Protein AF-A0A1M2VAM1-F1 (afdb_monomer)

Foldseek 3Di:
DDDDDPLVVVVVVLVVQLVVLVVVVVVLVVVVVVCVVVVVPDDPPDDDPVPDDPDPDDDDDDDDDDDDDDDDDDDDDDDDDDPDDDDDPDDPDRPNVVSVVVVVVSVVDPDPDDDDDDDADQVLVCCLLPPCLPPPQVVNCLQQVDGSVVLVVLLVQQVPDCLQDDPDPDDGDRLSSLNSLQSSLVNDDDPSNDLVNSCRSNRHDSVSSVSSNVSSVVSCVDPSNCVVPVDDQDPVSLQVVLVVVCVVPVVCSVPPDDDDDDWAFDPDQDPPPSVVQQDPVRTRTHDDDDDDDDPDD

Secondary structure (DSSP, 8-state):
--SS-HHHHHHHHHHHHHHHHHHHHHHHHHHHHHHHH-GGGS-TT---GGG--------------------------------------S-PPPHHHHHHHHHHHHHH-S-SS---------HHHHHIIIIIHHH-HHHHHHHHSS-HHHHHHHHHHHTT-GGG--SSSSPPPPHHHHHHHHHHHHT--GGGG-HHHHHHHTT--HHHHHHHHHHHHHHHTSHHHHHHH-PPPPHHHHHHHHHHHHHH-GGGTT--S-SSS-PEEPSS--TTTGGGGB-TTS-BEE----PPPP---

Nearest PDB structures (foldseek):
  2cz3-assembly1_B  TM=2.222E-01  e=1.160E+00  Mus musculus
  7sx9-assembly1_D  TM=1.741E-01  e=2.858E+00  Homo sapiens
  8ro1-assembly1_L  TM=1.244E-01  e=8.180E+00  Caenorhabditis elegans

Organism: Trametes pubescens (NCBI:txid154538)

Structure (mmCIF, N/CA/C/O backbone):
data_AF-A0A1M2VAM1-F1
#
_entry.id   AF-A0A1M2VAM1-F1
#
loop_
_atom_site.group_PDB
_atom_site.id
_atom_site.type_symbol
_atom_site.label_atom_id
_atom_site.label_alt_id
_atom_site.label_comp_id
_atom_site.label_asym_id
_atom_site.label_entity_id
_atom_site.label_seq_id
_atom_site.pdbx_PDB_ins_code
_atom_site.Cartn_x
_atom_site.Cartn_y
_atom_site.Cartn_z
_atom_site.occupancy
_atom_site.B_iso_or_equiv
_atom_site.auth_seq_id
_atom_site.auth_comp_id
_atom_site.auth_asym_id
_atom_site.auth_atom_id
_atom_site.pdbx_PDB_model_num
ATOM 1 N N . MET A 1 1 ? -7.511 17.585 16.094 1.00 37.31 1 MET A N 1
ATOM 2 C CA . MET A 1 1 ? -8.374 16.387 15.983 1.00 37.31 1 MET A CA 1
ATOM 3 C C . MET A 1 1 ? -9.189 16.297 17.259 1.00 37.31 1 MET A C 1
ATOM 5 O O . MET A 1 1 ? -8.590 16.558 18.300 1.00 37.31 1 MET A O 1
ATOM 9 N N . PRO A 1 2 ? -10.490 15.968 17.207 1.00 49.06 2 PRO A N 1
ATOM 10 C CA . PRO A 1 2 ? -11.251 15.668 18.415 1.00 49.06 2 PRO A CA 1
ATOM 11 C C . PRO A 1 2 ? -10.589 14.498 19.149 1.00 49.06 2 PRO A C 1
ATOM 13 O O . PRO A 1 2 ? -10.187 13.518 18.518 1.00 49.06 2 PRO A O 1
ATOM 16 N N . ARG A 1 3 ? -10.415 14.635 20.464 1.00 68.06 3 ARG A N 1
ATOM 17 C CA . ARG A 1 3 ? -10.034 13.528 21.344 1.00 68.06 3 ARG A CA 1
ATOM 18 C C . ARG A 1 3 ? -11.337 12.849 21.777 1.00 68.06 3 ARG A C 1
ATOM 20 O O . ARG A 1 3 ? -12.251 13.565 22.165 1.00 68.06 3 ARG A O 1
ATOM 27 N N . THR A 1 4 ? -11.356 11.517 21.681 1.00 72.69 4 THR A N 1
ATOM 28 C CA . THR A 1 4 ? -12.500 10.597 21.881 1.00 72.69 4 THR A CA 1
ATOM 29 C C . THR A 1 4 ? -13.708 10.804 20.950 1.00 72.69 4 THR A C 1
ATOM 31 O O . THR A 1 4 ? -13.959 11.891 20.433 1.00 72.69 4 THR A O 1
ATOM 34 N N . THR A 1 5 ? -14.418 9.711 20.653 1.00 81.62 5 THR A N 1
ATOM 35 C CA . THR A 1 5 ? -15.688 9.723 19.903 1.00 81.62 5 THR A CA 1
ATOM 36 C C . THR A 1 5 ? -16.877 9.960 20.837 1.00 81.62 5 THR A C 1
ATOM 38 O O . THR A 1 5 ? -16.776 9.711 22.035 1.00 81.62 5 THR A O 1
ATOM 41 N N . THR A 1 6 ? -18.028 10.366 20.294 1.00 81.88 6 THR A N 1
ATOM 42 C CA . THR A 1 6 ? -19.298 10.498 21.040 1.00 81.88 6 THR A CA 1
ATOM 43 C C . THR A 1 6 ? -19.647 9.218 21.806 1.00 81.88 6 THR A C 1
ATOM 45 O O . THR A 1 6 ? -19.883 9.267 23.009 1.00 81.88 6 THR A O 1
ATOM 48 N N . ARG A 1 7 ? -19.546 8.049 21.153 1.00 82.62 7 ARG A N 1
ATOM 49 C CA . ARG A 1 7 ? -19.726 6.734 21.801 1.00 82.62 7 ARG A CA 1
ATOM 50 C C . ARG A 1 7 ? -18.745 6.490 22.955 1.00 82.62 7 ARG A C 1
ATOM 52 O O . ARG A 1 7 ? -19.141 5.926 23.965 1.00 82.62 7 ARG A O 1
ATOM 59 N N . GLN A 1 8 ? -17.477 6.892 22.821 1.00 84.75 8 GLN A N 1
ATOM 60 C CA . GLN A 1 8 ? -16.494 6.763 23.908 1.00 84.75 8 GLN A CA 1
ATOM 61 C C . GLN A 1 8 ? -16.805 7.705 25.073 1.00 84.75 8 GLN A C 1
ATOM 63 O O . GLN A 1 8 ? -16.652 7.309 26.216 1.00 84.75 8 GLN A O 1
ATOM 68 N N . GLN A 1 9 ? -17.281 8.921 24.799 1.00 87.19 9 GLN A N 1
ATOM 69 C CA . GLN A 1 9 ? -17.677 9.872 25.841 1.00 87.19 9 GLN A CA 1
ATOM 70 C C . GLN A 1 9 ? -18.910 9.378 26.612 1.00 87.19 9 GLN A C 1
ATOM 72 O O . GLN A 1 9 ? -18.916 9.448 27.837 1.00 87.19 9 GLN A O 1
ATOM 77 N N . ALA A 1 10 ? -19.900 8.807 25.916 1.00 85.62 10 ALA A N 1
ATOM 78 C CA . ALA A 1 10 ? -21.045 8.142 26.539 1.00 85.62 10 ALA A CA 1
ATOM 79 C C . ALA A 1 10 ? -20.617 6.915 27.367 1.00 85.62 10 ALA A C 1
ATOM 81 O O . ALA A 1 10 ? -21.021 6.782 28.519 1.00 85.62 10 ALA A O 1
ATOM 82 N N . ALA A 1 11 ? -19.731 6.067 26.828 1.00 87.50 11 ALA A N 1
ATOM 83 C CA . ALA A 1 11 ? -19.167 4.934 27.561 1.00 87.50 11 ALA A CA 1
ATOM 84 C C . ALA A 1 11 ? -18.444 5.384 28.841 1.00 87.50 11 ALA A C 1
ATOM 86 O O . ALA A 1 11 ? -18.715 4.859 29.917 1.00 87.50 11 ALA A O 1
ATOM 87 N N . ASP A 1 12 ? -17.539 6.360 28.744 1.00 89.00 12 ASP A N 1
ATOM 88 C CA . ASP A 1 12 ? -16.781 6.875 29.887 1.00 89.00 12 ASP A CA 1
ATOM 89 C C . ASP A 1 12 ? -17.704 7.509 30.942 1.00 89.00 12 ASP A C 1
ATOM 91 O O . ASP A 1 12 ? -17.428 7.397 32.136 1.00 89.00 12 ASP A O 1
ATOM 95 N N .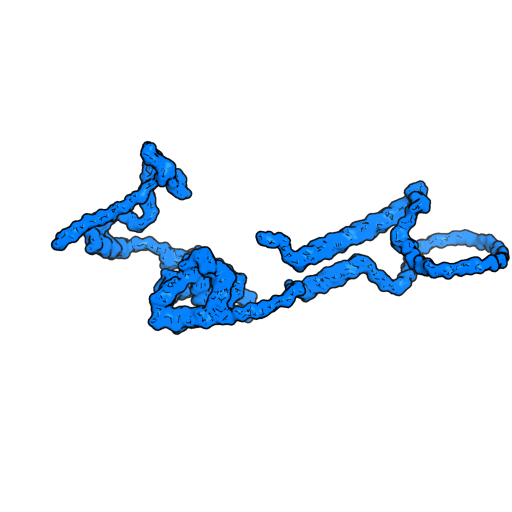 ALA A 1 13 ? -18.796 8.161 30.526 1.00 88.38 13 ALA A N 1
ATOM 96 C CA . ALA A 1 13 ? -19.796 8.721 31.433 1.00 88.38 13 ALA A CA 1
ATOM 97 C C . ALA A 1 13 ? -20.565 7.626 32.190 1.00 88.38 13 ALA A C 1
ATOM 99 O O . ALA A 1 13 ? -20.624 7.678 33.418 1.00 88.38 13 ALA A O 1
ATOM 100 N N . LEU A 1 14 ? -21.072 6.605 31.489 1.00 88.75 14 LEU A N 1
ATOM 101 C CA . LEU A 1 14 ? -21.825 5.504 32.101 1.00 88.75 14 LEU A CA 1
ATOM 102 C C . LEU A 1 14 ? -20.972 4.680 33.074 1.00 88.75 14 LEU A C 1
ATOM 104 O O . LEU A 1 14 ? -21.397 4.434 34.199 1.00 88.75 14 LEU A O 1
ATOM 108 N N . HIS A 1 15 ? -19.730 4.333 32.711 1.00 89.62 15 HIS A N 1
ATOM 109 C CA . HIS A 1 15 ? -18.833 3.629 33.639 1.00 89.62 15 HIS A CA 1
ATOM 110 C C . HIS A 1 15 ? -18.509 4.468 34.886 1.00 89.62 15 HIS A C 1
ATOM 112 O O . HIS A 1 15 ? -18.374 3.913 35.975 1.00 89.62 15 HIS A O 1
ATOM 118 N N . ARG A 1 16 ? -18.393 5.800 34.764 1.00 88.88 16 ARG A N 1
ATOM 119 C CA . ARG A 1 16 ? -18.194 6.684 35.926 1.00 88.88 16 ARG A CA 1
ATOM 120 C C . ARG A 1 16 ? -19.432 6.745 36.812 1.00 88.88 16 ARG A C 1
ATOM 122 O O . ARG A 1 16 ? -19.282 6.630 38.022 1.00 88.88 16 ARG A O 1
ATOM 129 N N . ALA A 1 17 ? -20.620 6.899 36.227 1.00 87.75 17 ALA A N 1
ATOM 130 C CA . ALA A 1 17 ? -21.878 6.898 36.968 1.00 87.75 17 ALA A CA 1
ATOM 131 C C . ALA A 1 17 ? -22.064 5.580 37.736 1.00 87.75 17 ALA A C 1
ATOM 133 O O . ALA A 1 17 ? -22.337 5.604 38.935 1.00 87.75 17 ALA A O 1
ATOM 134 N N . PHE A 1 18 ? -21.802 4.444 37.079 1.00 88.31 18 PHE A N 1
ATOM 135 C CA . PHE A 1 18 ? -21.859 3.119 37.695 1.00 88.31 18 PHE A CA 1
ATOM 136 C C . PHE A 1 18 ? -20.881 2.985 38.870 1.00 88.31 18 PHE A C 1
ATOM 138 O O . PHE A 1 18 ? -21.279 2.571 39.955 1.00 88.31 18 PHE A O 1
ATOM 145 N N . LEU A 1 19 ? -19.614 3.382 38.691 1.00 87.50 19 LEU A N 1
ATOM 146 C CA . LEU A 1 19 ? -18.613 3.320 39.762 1.00 87.50 19 LEU A CA 1
ATOM 147 C C . LEU A 1 19 ? -18.964 4.224 40.951 1.00 87.50 19 LEU A C 1
ATOM 149 O O . LEU A 1 19 ? -18.823 3.788 42.089 1.00 87.50 19 LEU A O 1
ATOM 153 N N . VAL A 1 20 ? -19.438 5.450 40.708 1.00 89.00 20 VAL A N 1
ATOM 154 C CA . VAL A 1 20 ? -19.861 6.367 41.781 1.00 89.00 20 VAL A CA 1
ATOM 155 C C . VAL A 1 20 ? -21.051 5.789 42.545 1.00 89.00 20 VAL A C 1
ATOM 157 O O . VAL A 1 20 ? -21.008 5.736 43.770 1.00 89.00 20 VAL A O 1
ATOM 160 N N . ASN A 1 21 ? -22.078 5.295 41.847 1.00 86.06 21 ASN A N 1
ATOM 161 C CA . ASN A 1 21 ? -23.241 4.696 42.498 1.00 86.06 21 ASN A CA 1
ATOM 162 C C . ASN A 1 21 ? -22.869 3.438 43.305 1.00 86.06 21 ASN A C 1
ATOM 164 O O . ASN A 1 21 ? -23.318 3.277 44.436 1.00 86.06 21 ASN A O 1
ATOM 168 N N . HIS A 1 22 ? -21.991 2.587 42.767 1.00 84.06 22 HIS A N 1
ATOM 169 C CA . HIS A 1 22 ? -21.553 1.373 43.451 1.00 84.06 22 HIS A CA 1
ATOM 170 C C . HIS A 1 22 ? -20.692 1.660 44.694 1.00 84.06 22 HIS A C 1
ATOM 172 O O . HIS A 1 22 ? -20.842 0.974 45.703 1.00 84.06 22 HIS A O 1
ATOM 178 N N . VAL A 1 23 ? -19.835 2.690 44.654 1.00 86.81 23 VAL A N 1
ATOM 179 C CA . VAL A 1 23 ? -19.085 3.152 45.836 1.00 86.81 23 VAL A CA 1
ATOM 180 C C . VAL A 1 23 ? -20.035 3.714 46.893 1.00 86.81 23 VAL A C 1
ATOM 182 O O . VAL A 1 23 ? -19.947 3.288 48.038 1.00 86.81 23 VAL A O 1
ATOM 185 N N . LEU A 1 24 ? -20.996 4.565 46.517 1.00 83.44 24 LEU A N 1
ATOM 186 C CA . LEU A 1 24 ? -21.989 5.108 47.454 1.00 83.44 24 LEU A CA 1
ATOM 187 C C . LEU A 1 24 ? -22.818 4.001 48.131 1.00 83.44 24 LEU A C 1
ATOM 189 O O . LEU A 1 24 ? -23.004 4.036 49.343 1.00 83.44 24 LEU A O 1
ATOM 193 N N . GLN A 1 25 ? -23.252 2.978 47.383 1.00 81.94 25 GLN A N 1
ATOM 194 C CA . GLN A 1 25 ? -23.945 1.808 47.948 1.00 81.94 25 GLN A CA 1
ATOM 195 C C . GLN A 1 25 ? -23.054 0.960 48.873 1.00 81.94 25 GLN A C 1
ATOM 197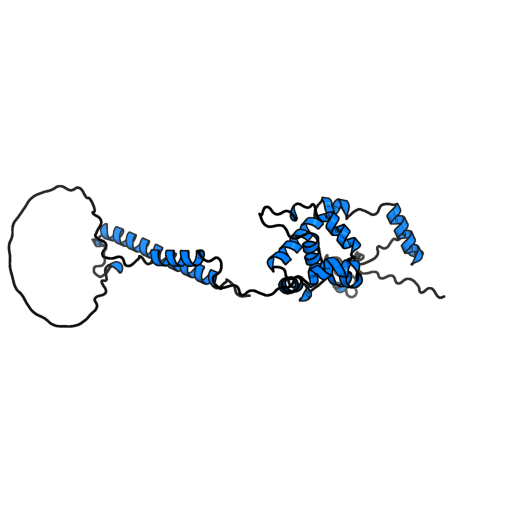 O O . GLN A 1 25 ? -23.559 0.309 49.787 1.00 81.94 25 GLN A O 1
ATOM 202 N N . ALA A 1 26 ? -21.741 0.908 48.634 1.00 82.31 26 ALA A N 1
ATOM 203 C CA . ALA A 1 26 ? -20.808 0.205 49.511 1.00 82.31 26 ALA A CA 1
ATOM 204 C C . ALA A 1 26 ? -20.531 1.007 50.795 1.00 82.31 26 ALA A C 1
ATOM 206 O O . ALA A 1 26 ? -20.520 0.436 51.884 1.00 82.31 26 ALA A O 1
ATOM 207 N N . GLU A 1 27 ? -20.363 2.325 50.676 1.00 85.94 27 GLU A N 1
ATOM 208 C CA . GLU A 1 27 ? -20.175 3.241 51.802 1.00 85.94 27 GLU A CA 1
ATOM 209 C C . GLU A 1 27 ? -21.421 3.300 52.696 1.00 85.94 27 GLU A C 1
ATOM 211 O O . GLU A 1 27 ? -21.276 3.197 53.912 1.00 85.94 27 GLU A O 1
ATOM 216 N N . SER A 1 28 ? -22.638 3.354 52.135 1.00 80.19 28 SER A N 1
ATOM 217 C CA . SER A 1 28 ? -23.875 3.350 52.935 1.00 80.19 28 SER A CA 1
ATOM 218 C C . SER A 1 28 ? -24.075 2.038 53.701 1.00 80.19 28 SER A C 1
ATOM 220 O O . SER A 1 28 ? -24.450 2.060 54.872 1.00 80.19 28 SER A O 1
ATOM 222 N N . ARG A 1 29 ? -23.747 0.885 53.100 1.00 81.19 29 ARG A N 1
ATOM 223 C CA . ARG A 1 29 ? -23.765 -0.417 53.796 1.00 81.19 29 ARG A CA 1
ATOM 224 C C . ARG A 1 29 ? -22.759 -0.470 54.943 1.00 81.19 29 ARG A C 1
ATOM 226 O O . ARG A 1 29 ? -23.131 -0.860 56.045 1.00 81.19 29 ARG A O 1
ATOM 233 N N . LEU A 1 30 ? -21.518 -0.039 54.710 1.00 84.94 30 LEU A N 1
ATOM 234 C CA . LEU A 1 30 ? -20.490 -0.000 55.755 1.00 84.94 30 LEU A CA 1
ATOM 235 C C . LEU A 1 30 ? -20.844 0.987 56.876 1.00 84.94 30 LEU A C 1
ATOM 237 O O . LEU A 1 30 ? -20.604 0.682 58.041 1.00 84.94 30 LEU A O 1
ATOM 241 N N . ALA A 1 31 ? -21.449 2.133 56.550 1.00 80.06 31 ALA A N 1
ATOM 242 C CA . ALA A 1 31 ? -21.952 3.084 57.537 1.00 80.06 31 ALA A CA 1
ATOM 243 C C . ALA A 1 31 ? -23.070 2.464 58.393 1.00 80.06 31 ALA A C 1
ATOM 245 O O . ALA A 1 31 ? -22.982 2.497 59.619 1.00 80.06 31 ALA A O 1
ATOM 246 N N . ARG A 1 32 ? -24.065 1.814 57.769 1.00 79.19 32 ARG A N 1
ATOM 247 C CA . ARG A 1 32 ? -25.127 1.072 58.473 1.00 79.19 32 ARG A CA 1
ATOM 248 C C . ARG A 1 32 ? -24.556 0.005 59.406 1.00 79.19 32 ARG A C 1
ATOM 250 O O . ARG A 1 32 ? -24.890 -0.006 60.586 1.00 79.19 32 ARG A O 1
ATOM 257 N N . GLU A 1 33 ? -23.661 -0.854 58.918 1.00 84.00 33 GLU A N 1
ATOM 258 C CA . GLU A 1 33 ? -23.003 -1.886 59.735 1.00 84.00 33 GLU A CA 1
ATOM 259 C C . GLU A 1 33 ? -22.209 -1.282 60.908 1.00 84.00 33 GLU A C 1
ATOM 261 O O . GLU A 1 33 ? -22.279 -1.782 62.034 1.00 84.00 33 GLU A O 1
ATOM 266 N N . PHE A 1 34 ? -21.499 -0.174 60.673 1.00 83.19 34 PHE A N 1
ATOM 267 C CA . PHE A 1 34 ? -20.734 0.534 61.696 1.00 83.19 34 PHE A CA 1
ATOM 268 C C . PHE A 1 34 ? -21.629 1.143 62.786 1.00 83.19 34 PHE A C 1
ATOM 270 O O . PHE A 1 34 ? -21.341 0.962 63.972 1.00 83.19 34 PHE A O 1
ATOM 277 N N . PHE A 1 35 ? -22.722 1.817 62.416 1.00 79.44 35 PHE A N 1
ATOM 278 C CA . PHE A 1 35 ? -23.663 2.417 63.369 1.00 79.44 35 PHE A CA 1
ATOM 279 C C . PHE A 1 35 ? -24.538 1.377 64.084 1.00 79.44 35 PHE A C 1
ATOM 281 O O . PHE A 1 35 ? -24.888 1.585 65.243 1.00 79.44 35 PHE A O 1
ATOM 288 N N . LEU A 1 36 ? -24.816 0.222 63.466 1.00 79.44 36 LEU A N 1
ATOM 289 C CA . LEU A 1 36 ? -25.442 -0.922 64.144 1.00 79.44 36 LEU A CA 1
ATOM 290 C C . LEU A 1 36 ? -24.541 -1.510 65.243 1.00 79.44 36 LEU A C 1
ATOM 292 O O . LEU A 1 36 ? -25.040 -1.931 66.285 1.00 79.44 36 LEU A O 1
ATOM 296 N N . GLN A 1 37 ? -23.219 -1.526 65.039 1.00 83.75 37 GLN A N 1
ATOM 297 C CA . GLN A 1 37 ? -22.256 -1.967 66.059 1.00 83.75 37 GLN A CA 1
ATOM 298 C C . GLN A 1 37 ? -21.921 -0.879 67.092 1.00 83.75 37 GLN A C 1
ATOM 300 O O . GLN A 1 37 ? -21.521 -1.209 68.208 1.00 83.75 37 GLN A O 1
ATOM 305 N N . ASN A 1 38 ? -22.086 0.401 66.744 1.00 81.06 38 ASN A N 1
ATOM 306 C CA . ASN A 1 38 ? -21.740 1.549 67.586 1.00 81.06 38 ASN A CA 1
ATOM 307 C C . ASN A 1 38 ? -22.915 2.548 67.685 1.00 81.06 38 ASN A C 1
ATOM 309 O O . ASN A 1 38 ? -22.778 3.693 67.246 1.00 81.06 38 ASN A O 1
ATOM 313 N N . PRO A 1 39 ? -24.066 2.156 68.269 1.00 75.69 39 PRO A N 1
ATOM 314 C CA . PRO A 1 39 ? -25.259 3.008 68.324 1.00 75.69 39 PRO A CA 1
ATOM 315 C C . PRO A 1 39 ? -25.040 4.303 69.123 1.00 75.69 39 PRO A C 1
ATOM 317 O O . PRO A 1 39 ? -25.642 5.321 68.806 1.00 75.69 39 PRO A O 1
ATOM 320 N N . GLU A 1 40 ? -24.119 4.293 70.093 1.00 75.50 40 GLU A N 1
ATOM 321 C CA . GLU A 1 40 ? -23.665 5.463 70.871 1.00 75.50 40 GLU A CA 1
ATOM 322 C C . GLU A 1 40 ? -23.044 6.581 70.001 1.00 75.50 40 GLU A C 1
ATOM 324 O O . GLU A 1 40 ? -22.913 7.717 70.452 1.00 75.50 40 GLU A O 1
ATOM 329 N N . LEU A 1 41 ? -22.606 6.253 68.777 1.00 71.31 41 LEU A N 1
ATOM 330 C CA . LEU A 1 41 ? -21.965 7.173 67.828 1.00 71.31 41 LEU A CA 1
ATOM 331 C C . LEU A 1 41 ? -22.877 7.555 66.653 1.00 71.31 41 LEU A C 1
ATOM 333 O O . LEU A 1 41 ? -22.439 8.301 65.776 1.00 71.31 41 LEU A O 1
ATOM 337 N N . ARG A 1 42 ? -24.115 7.045 66.603 1.00 67.94 42 ARG A N 1
ATOM 338 C CA . ARG A 1 42 ? -25.098 7.448 65.593 1.00 67.94 42 ARG A CA 1
ATOM 339 C C . ARG A 1 42 ? -25.592 8.855 65.927 1.00 67.94 42 ARG A C 1
ATOM 341 O O . ARG A 1 42 ? -26.140 9.075 67.004 1.00 67.94 42 ARG A O 1
ATOM 348 N N . ASP A 1 43 ? -25.405 9.788 65.000 1.00 70.31 43 ASP A N 1
ATOM 349 C CA . ASP A 1 43 ? -25.990 11.125 65.103 1.00 70.31 43 ASP A CA 1
ATOM 350 C C . ASP A 1 43 ? -27.531 10.997 65.063 1.00 70.31 43 ASP A C 1
ATOM 352 O O . ASP A 1 43 ? -28.043 10.354 64.139 1.00 70.31 43 ASP A O 1
ATOM 356 N N . PRO A 1 44 ? -28.282 11.528 66.051 1.00 62.66 44 PRO A N 1
ATOM 357 C CA . PRO A 1 44 ? -29.744 11.475 66.053 1.00 62.66 44 PRO A CA 1
ATOM 358 C C . PRO A 1 44 ? -30.389 12.124 64.825 1.00 62.66 44 PRO A C 1
ATOM 360 O O . PRO A 1 44 ? -31.487 11.718 64.452 1.00 62.66 44 PRO A O 1
ATOM 363 N N . ASP A 1 45 ? -29.696 13.078 64.195 1.00 59.88 45 ASP A N 1
ATOM 364 C CA . ASP A 1 45 ? -30.164 13.798 63.008 1.00 59.88 45 ASP A CA 1
ATOM 365 C C . ASP A 1 45 ? -29.684 13.131 61.690 1.00 59.88 45 ASP A C 1
ATOM 367 O O . ASP A 1 45 ? -29.869 13.684 60.604 1.00 59.88 45 ASP A O 1
ATOM 371 N N . TRP A 1 46 ? -29.060 11.940 61.748 1.00 61.88 46 TRP A N 1
ATOM 372 C CA . TRP A 1 46 ? -28.678 11.170 60.553 1.00 61.88 46 TRP A CA 1
ATOM 373 C C . TRP A 1 46 ? -29.851 10.346 60.005 1.00 61.88 46 TRP A C 1
ATOM 375 O O . TRP A 1 46 ? -30.065 9.181 60.375 1.00 61.88 46 TRP A O 1
ATOM 385 N N . GLU A 1 47 ? -30.582 10.965 59.080 1.00 55.84 47 GLU A N 1
ATOM 386 C CA . GLU A 1 47 ? -31.546 10.306 58.201 1.00 55.84 47 GLU A CA 1
ATOM 387 C C . GLU A 1 47 ? -30.807 9.544 57.088 1.00 55.84 47 GLU A C 1
ATOM 389 O O . GLU A 1 47 ? -30.022 10.113 56.323 1.00 55.84 47 GLU A O 1
ATOM 394 N N . ASP A 1 48 ? -31.059 8.238 56.982 1.00 55.69 48 ASP A N 1
ATOM 395 C CA . ASP A 1 48 ? -30.576 7.454 55.849 1.00 55.69 48 ASP A CA 1
ATOM 396 C C . ASP A 1 48 ? -31.349 7.873 54.592 1.00 55.69 48 ASP A C 1
ATOM 398 O O . ASP A 1 48 ? -32.573 7.790 54.543 1.00 55.69 48 ASP A O 1
ATOM 402 N N . ILE A 1 49 ? -30.632 8.279 53.542 1.00 52.56 49 ILE A N 1
ATOM 403 C CA . ILE A 1 49 ? -31.230 8.826 52.309 1.00 52.56 49 ILE A CA 1
ATOM 404 C C . ILE A 1 49 ? -32.155 7.811 51.599 1.00 52.56 49 ILE A C 1
ATOM 406 O O . ILE A 1 49 ? -33.052 8.218 50.866 1.00 52.56 49 ILE A O 1
ATOM 410 N N . ASP A 1 50 ? -31.982 6.506 51.848 1.00 53.38 50 ASP A N 1
ATOM 411 C CA . ASP A 1 50 ? -32.871 5.455 51.325 1.00 53.38 50 ASP A CA 1
ATOM 412 C C . ASP A 1 50 ? -34.185 5.289 52.134 1.00 53.38 50 ASP A C 1
ATOM 414 O O . ASP A 1 50 ? -35.070 4.570 51.680 1.00 53.38 50 ASP A O 1
ATOM 418 N N . GLU A 1 51 ? -34.319 5.898 53.323 1.00 52.50 51 GLU A N 1
ATOM 419 C CA . GLU A 1 51 ? -35.526 5.831 54.179 1.00 52.50 51 GLU A CA 1
ATOM 420 C C . GLU A 1 51 ? -36.458 7.050 54.012 1.00 52.50 51 GLU A C 1
ATOM 422 O O . GLU A 1 51 ? -37.533 7.098 54.612 1.00 52.50 51 GLU A O 1
ATOM 427 N N . LEU A 1 52 ? -36.091 8.029 53.175 1.00 44.47 52 LEU A N 1
ATOM 428 C CA . LEU A 1 52 ? -36.948 9.174 52.858 1.00 44.47 52 LEU A CA 1
ATOM 429 C C . LEU A 1 52 ? -38.050 8.782 51.860 1.00 44.47 52 LEU A C 1
ATOM 431 O O . LEU A 1 52 ? -37.911 8.964 50.647 1.00 44.47 52 LEU A O 1
ATOM 435 N N . GLU A 1 53 ? -39.181 8.296 52.379 1.00 44.38 53 GLU A N 1
ATOM 436 C CA . GLU A 1 53 ? -40.438 8.269 51.626 1.00 44.38 53 GLU A CA 1
ATOM 437 C C . GLU A 1 53 ? -40.772 9.695 51.144 1.00 44.38 53 GLU A C 1
ATOM 439 O O . GLU A 1 53 ? -40.960 10.617 51.941 1.00 44.38 53 GLU A O 1
ATOM 444 N N . MET A 1 54 ? -40.841 9.895 49.823 1.00 42.84 54 MET A N 1
ATOM 445 C CA . MET A 1 54 ? -41.293 11.160 49.239 1.00 42.84 54 MET A CA 1
ATOM 446 C C . MET A 1 54 ? -42.809 11.308 49.421 1.00 42.84 54 MET A C 1
ATOM 448 O O . MET A 1 54 ? -43.587 10.905 48.557 1.00 42.84 54 MET A O 1
ATOM 452 N N . ASP A 1 55 ? -43.212 11.897 50.547 1.00 33.66 55 ASP A N 1
ATOM 453 C CA . ASP A 1 55 ? -44.604 12.244 50.847 1.00 33.66 55 ASP A CA 1
ATOM 454 C C . ASP A 1 55 ? -45.137 13.302 49.856 1.00 33.66 55 ASP A C 1
ATOM 456 O O . ASP A 1 55 ? -44.659 14.443 49.801 1.00 33.66 55 ASP A O 1
ATOM 460 N N . ASP A 1 56 ? -46.133 12.919 49.048 1.00 40.75 56 ASP A N 1
ATOM 461 C CA . ASP A 1 56 ? -46.848 13.817 48.134 1.00 40.75 56 ASP A CA 1
ATOM 462 C C . ASP A 1 56 ? -47.819 14.694 48.932 1.00 40.75 56 ASP A C 1
ATOM 464 O O . ASP A 1 56 ? -49.000 14.378 49.111 1.00 40.75 56 ASP A O 1
ATOM 468 N N . GLY A 1 57 ? -47.282 15.809 49.433 1.00 32.62 57 GLY A N 1
ATOM 469 C CA . GLY A 1 57 ? -47.962 16.762 50.303 1.00 32.62 57 GLY A CA 1
ATOM 470 C C . GLY A 1 57 ? -49.205 17.419 49.693 1.00 32.62 57 GLY A C 1
ATOM 471 O O . GLY A 1 57 ? -49.200 18.606 49.353 1.00 32.62 57 GLY A O 1
ATOM 472 N N . THR A 1 58 ? -50.320 16.689 49.666 1.00 34.72 58 THR A N 1
ATOM 473 C CA . THR A 1 58 ? -51.668 17.237 49.496 1.00 34.72 58 THR A CA 1
ATOM 474 C C . THR A 1 58 ? -52.305 17.494 50.864 1.00 34.72 58 THR A C 1
ATOM 476 O O . THR A 1 58 ? -52.551 16.604 51.672 1.00 34.72 58 THR A O 1
ATOM 479 N N . SER A 1 59 ? -52.568 18.766 51.157 1.00 33.38 59 SER A N 1
ATOM 480 C CA . SER A 1 59 ? -53.082 19.210 52.457 1.00 33.38 59 SER A CA 1
ATOM 481 C C . SER A 1 59 ? -54.506 18.712 52.750 1.00 33.38 59 SER A C 1
ATOM 483 O O . SER A 1 59 ? -55.385 18.913 51.911 1.00 33.38 59 SER A O 1
ATOM 485 N N . SER A 1 60 ? -54.808 18.284 53.987 1.00 29.61 60 SER A N 1
ATOM 486 C CA . SER A 1 60 ? -55.556 19.127 54.960 1.00 29.61 60 SER A CA 1
ATOM 487 C C . SER A 1 60 ? -56.131 18.398 56.203 1.00 29.61 60 SER A C 1
ATOM 489 O O . SER A 1 60 ? -56.731 17.336 56.112 1.00 29.61 60 SER A O 1
ATOM 491 N N . THR A 1 61 ? -56.023 19.080 57.355 1.00 29.27 61 THR A N 1
ATOM 492 C CA . THR A 1 61 ? -56.919 19.079 58.545 1.00 29.27 61 THR A CA 1
ATOM 493 C C . THR A 1 61 ? -57.329 17.783 59.279 1.00 29.27 61 THR A C 1
ATOM 495 O O . THR A 1 61 ? -58.245 17.078 58.878 1.00 29.27 61 THR A O 1
ATOM 498 N N . GLU A 1 62 ? -56.764 17.638 60.489 1.00 30.06 62 GLU A N 1
ATOM 499 C CA . GLU A 1 62 ? -57.450 17.474 61.797 1.00 30.06 62 GLU A CA 1
ATOM 500 C C . GLU A 1 62 ? -58.655 16.512 61.955 1.00 30.06 62 GLU A C 1
ATOM 502 O O . GLU A 1 62 ? -59.749 16.804 61.474 1.00 30.06 62 GLU A O 1
ATOM 507 N N . SER A 1 63 ? -58.542 15.513 62.857 1.00 31.98 63 SER A N 1
ATOM 508 C CA . SER A 1 63 ? -59.402 15.406 64.071 1.00 31.98 63 SER A CA 1
ATOM 509 C C . SER A 1 63 ? -59.099 14.203 64.995 1.00 31.98 63 SER A C 1
ATOM 511 O O . SER A 1 63 ? -58.829 13.091 64.558 1.00 31.98 63 SER A O 1
ATOM 513 N N . SER A 1 64 ? -59.209 14.462 66.301 1.00 32.75 64 SER A N 1
ATOM 514 C CA . SER A 1 64 ? -58.976 13.636 67.506 1.00 32.75 64 SER A CA 1
ATOM 515 C C . SER A 1 64 ? -59.730 12.290 67.643 1.00 32.75 64 SER A C 1
ATOM 517 O O . SER A 1 64 ? -60.859 12.169 67.175 1.00 32.75 64 SER A O 1
ATOM 519 N N . GLY A 1 65 ? -59.192 11.328 68.430 1.00 30.36 65 GLY A N 1
ATOM 520 C CA . GLY A 1 65 ? -59.886 10.042 68.699 1.00 30.36 65 GLY A CA 1
ATOM 521 C C . GLY A 1 65 ? -59.287 9.001 69.685 1.00 30.36 65 GLY A C 1
ATOM 522 O O . GLY A 1 65 ? -59.238 7.829 69.350 1.00 30.36 65 GLY A O 1
ATOM 523 N N . THR A 1 66 ? -58.858 9.403 70.887 1.00 31.59 66 THR A N 1
ATOM 524 C CA . THR A 1 66 ? -59.167 8.790 72.218 1.00 31.59 66 THR A CA 1
ATOM 525 C C . THR A 1 66 ? -59.232 7.242 72.464 1.00 31.59 66 THR A C 1
ATOM 527 O O . THR A 1 66 ? -60.216 6.603 72.109 1.00 31.59 66 THR A O 1
ATOM 530 N N . SER A 1 67 ? -58.366 6.730 73.372 1.00 34.03 67 SER A N 1
ATOM 531 C CA . SER A 1 67 ? -58.466 5.455 74.174 1.00 34.03 67 SER A CA 1
ATOM 532 C C . SER A 1 67 ? -58.199 4.101 73.462 1.00 34.03 67 SER A C 1
ATOM 534 O O . SER A 1 67 ? -58.339 4.014 72.255 1.00 34.03 67 SER A O 1
ATOM 536 N N . THR A 1 68 ? -57.826 2.972 74.106 1.00 30.69 68 THR A N 1
ATOM 537 C CA . THR A 1 68 ? -57.782 2.584 75.545 1.00 30.69 68 THR A CA 1
ATOM 538 C C . THR A 1 68 ? -56.714 1.496 75.825 1.00 30.69 68 THR A C 1
ATOM 540 O O . THR A 1 68 ? -56.332 0.736 74.945 1.00 30.69 68 THR A O 1
ATOM 543 N N . SER A 1 69 ? -56.315 1.374 77.093 1.00 32.44 69 SER A N 1
ATOM 544 C CA . SER A 1 69 ? -55.475 0.342 77.740 1.00 32.44 69 SER A CA 1
ATOM 545 C C . SER A 1 69 ? -55.769 -1.148 77.447 1.00 32.44 69 SER A C 1
ATOM 547 O O . SER A 1 69 ? -56.935 -1.540 77.430 1.00 32.44 69 SER A O 1
ATOM 549 N N . SER A 1 70 ? -54.754 -2.026 77.532 1.00 34.31 70 SER A N 1
ATOM 550 C CA . SER A 1 70 ? -54.534 -2.885 78.731 1.00 34.31 70 SER A CA 1
ATOM 551 C C . SER A 1 70 ? -53.305 -3.817 78.632 1.00 34.31 70 SER A C 1
ATOM 553 O O . SER A 1 70 ? -52.743 -4.042 77.567 1.00 34.31 70 SER A O 1
ATOM 555 N N . SER A 1 71 ? -52.847 -4.291 79.792 1.00 30.94 71 SER A N 1
ATOM 556 C CA . SER A 1 71 ? -51.602 -5.026 80.064 1.00 30.94 71 SER A CA 1
ATOM 557 C C . SER A 1 71 ? -51.744 -6.559 80.040 1.00 30.94 71 SER A C 1
ATOM 559 O O . SER A 1 71 ? -52.813 -7.072 80.356 1.00 30.94 71 SER A O 1
ATOM 561 N N . SER A 1 72 ? -50.642 -7.307 79.825 1.00 37.53 72 SER A N 1
ATOM 562 C CA . SER A 1 72 ? -50.020 -8.160 80.880 1.00 37.53 72 SER A CA 1
ATOM 563 C C . SER A 1 72 ? -48.864 -9.096 80.421 1.00 37.53 72 SER A C 1
ATOM 565 O O . SER A 1 72 ? -49.021 -9.975 79.588 1.00 37.53 72 SER A O 1
ATOM 567 N N . SER A 1 73 ? -47.694 -8.894 81.046 1.00 32.81 73 SER A N 1
ATOM 568 C CA . SER A 1 73 ? -46.677 -9.863 81.534 1.00 32.81 73 SER A CA 1
ATOM 569 C C . SER A 1 73 ? -46.340 -11.216 80.846 1.00 32.81 73 SER A C 1
ATOM 571 O O . SER A 1 73 ? -47.087 -12.182 80.987 1.00 32.81 73 SER A O 1
ATOM 573 N N . SER A 1 74 ? -45.037 -11.357 80.514 1.00 33.59 74 SER A N 1
ATOM 574 C CA . SER A 1 74 ? -44.152 -12.537 80.769 1.00 33.59 74 SER A CA 1
ATOM 575 C C . SER A 1 74 ? -44.330 -13.811 79.891 1.00 33.59 74 SER A C 1
ATOM 577 O O . SER A 1 74 ? -45.438 -14.112 79.481 1.00 33.59 74 SER A O 1
ATOM 579 N N . SER A 1 75 ? -43.317 -14.633 79.551 1.00 31.11 75 SER A N 1
ATOM 580 C CA . SER A 1 75 ? -41.943 -14.815 80.075 1.00 31.11 75 SER A CA 1
ATOM 581 C C . SER A 1 75 ? -40.950 -15.385 79.026 1.00 31.11 75 SER A C 1
ATOM 583 O O . SER A 1 75 ? -41.349 -16.198 78.207 1.00 31.11 75 SER A O 1
ATOM 585 N N . PHE A 1 76 ? -39.657 -15.053 79.176 1.00 28.31 76 PHE A N 1
ATOM 586 C CA . PHE A 1 76 ? -38.437 -15.862 78.904 1.00 28.31 76 PHE A CA 1
ATOM 587 C C . PHE A 1 76 ? -38.178 -16.567 77.538 1.00 28.31 76 PHE A C 1
ATOM 589 O O . PHE A 1 76 ? -38.819 -17.554 77.207 1.00 28.31 76 PHE A O 1
ATOM 596 N N . SER A 1 77 ? -37.095 -16.121 76.873 1.00 30.69 77 SER A N 1
ATOM 597 C CA . SER A 1 77 ? -36.040 -16.853 76.116 1.00 30.69 77 SER A CA 1
ATOM 598 C C . SER A 1 77 ? -36.401 -18.081 75.246 1.00 30.69 77 SER A C 1
ATOM 600 O O . SER A 1 77 ? -36.971 -19.060 75.709 1.00 30.69 77 SER A O 1
ATOM 602 N N . THR A 1 78 ? -35.881 -18.225 74.020 1.00 29.31 78 THR A N 1
ATOM 603 C CA . THR A 1 78 ? -34.433 -18.205 73.698 1.00 29.31 78 THR A CA 1
ATOM 604 C C . THR A 1 78 ? -34.200 -17.970 72.197 1.00 29.31 78 THR A C 1
ATOM 606 O O . THR A 1 78 ? -34.994 -18.422 71.378 1.00 29.31 78 THR A O 1
ATOM 609 N N . SER A 1 79 ? -33.107 -17.291 71.840 1.00 34.12 79 SER A N 1
ATOM 610 C CA . SER A 1 79 ? -32.776 -16.878 70.469 1.00 34.12 79 SER A CA 1
ATOM 611 C C . SER A 1 79 ? -32.413 -18.023 69.513 1.00 34.12 79 SER A C 1
ATOM 613 O O . SER A 1 79 ? -31.607 -18.886 69.855 1.00 34.12 79 SER A O 1
ATOM 615 N N . THR A 1 80 ? -32.861 -17.903 68.262 1.00 33.62 80 THR A N 1
ATOM 616 C CA . THR A 1 80 ? -32.082 -18.272 67.066 1.00 33.62 80 THR A CA 1
ATOM 617 C C . THR A 1 80 ? -32.393 -17.257 65.973 1.00 33.62 80 THR A C 1
ATOM 619 O O . THR A 1 80 ? -33.488 -17.291 65.411 1.00 33.62 80 THR A O 1
ATOM 622 N N . ASP A 1 81 ? -31.455 -16.355 65.680 1.00 30.00 81 ASP A N 1
ATOM 623 C CA . ASP A 1 81 ? -31.645 -15.353 64.633 1.00 30.00 81 ASP A CA 1
ATOM 624 C C . ASP A 1 81 ? -31.796 -16.021 63.266 1.00 30.00 81 ASP A C 1
ATOM 626 O O . ASP A 1 81 ? -30.909 -16.712 62.765 1.00 30.00 81 ASP A O 1
ATOM 630 N N . SER A 1 82 ? -32.952 -15.802 62.656 1.00 33.31 82 SER A N 1
ATOM 631 C CA . SER A 1 82 ? -33.196 -16.034 61.239 1.00 33.31 82 SER A CA 1
ATOM 632 C C . SER A 1 82 ? -33.736 -14.728 60.691 1.00 33.31 82 SER A C 1
ATOM 634 O O . SER A 1 82 ? -34.936 -14.473 60.766 1.00 33.31 82 SER A O 1
ATOM 636 N N . ILE A 1 83 ? -32.829 -13.880 60.201 1.00 36.19 83 ILE A N 1
ATOM 637 C CA . ILE A 1 83 ? -33.182 -12.624 59.540 1.00 36.19 83 ILE A CA 1
ATOM 638 C C . ILE A 1 83 ? -33.973 -12.935 58.267 1.00 36.19 83 ILE A C 1
ATOM 640 O O . ILE A 1 83 ? -33.425 -13.247 57.211 1.00 36.19 83 ILE A O 1
ATOM 644 N N . SER A 1 84 ? -35.295 -12.912 58.401 1.00 32.66 84 SER A N 1
ATOM 645 C CA . SER A 1 84 ? -36.223 -13.051 57.292 1.00 32.66 84 SER A CA 1
ATOM 646 C C . SER A 1 84 ? -36.063 -11.869 56.345 1.00 32.66 84 SER A C 1
ATOM 648 O O . SER A 1 84 ? -36.103 -10.719 56.779 1.00 32.66 84 SER A O 1
ATOM 650 N N . SER A 1 85 ? -35.940 -12.174 55.055 1.00 39.28 85 SER A N 1
ATOM 651 C CA . SER A 1 85 ? -36.077 -11.226 53.948 1.00 39.28 85 SER A CA 1
ATOM 652 C C . SER A 1 85 ? -37.243 -10.266 54.188 1.00 39.28 85 SER A C 1
ATOM 654 O O . SER A 1 85 ? -38.388 -10.721 54.264 1.00 39.28 85 SER A O 1
ATOM 656 N N . MET A 1 86 ? -36.962 -8.964 54.296 1.00 38.72 86 MET A N 1
ATOM 657 C CA . MET A 1 86 ? -38.030 -7.969 54.294 1.00 38.72 86 MET A CA 1
ATOM 658 C C . MET A 1 86 ? -38.646 -7.851 52.901 1.00 38.72 86 MET A C 1
ATOM 660 O O . MET A 1 86 ? -37.973 -7.960 51.874 1.00 38.72 86 MET A O 1
ATOM 664 N N . ASP A 1 87 ? -39.959 -7.682 52.924 1.00 34.94 87 ASP A N 1
ATOM 665 C CA . ASP A 1 87 ? -40.861 -7.633 51.785 1.00 34.94 87 ASP A CA 1
ATOM 666 C C . ASP A 1 87 ? -40.517 -6.441 50.877 1.00 34.94 87 ASP A C 1
ATOM 668 O O . ASP A 1 87 ? -40.531 -5.295 51.321 1.00 34.94 87 ASP A O 1
ATOM 672 N N . THR A 1 88 ? -40.155 -6.701 49.617 1.00 39.97 88 THR A N 1
ATOM 673 C CA . THR A 1 88 ? -39.824 -5.635 48.659 1.00 39.97 88 THR A CA 1
ATOM 674 C C . THR A 1 88 ? -41.083 -5.239 47.901 1.00 39.97 88 THR A C 1
ATOM 676 O O . THR A 1 88 ? -41.497 -5.909 46.952 1.00 39.97 88 THR A O 1
ATOM 679 N N . THR A 1 89 ? -41.690 -4.131 48.311 1.00 39.25 89 THR A N 1
ATOM 680 C CA . THR A 1 89 ? -42.807 -3.510 47.603 1.00 39.25 89 THR A CA 1
ATOM 681 C C . THR A 1 89 ? -42.380 -3.076 46.196 1.00 39.25 89 THR A C 1
ATOM 683 O O . THR A 1 89 ? -41.470 -2.278 46.023 1.00 39.25 89 THR A O 1
ATOM 686 N N . ALA A 1 90 ? -43.039 -3.644 45.182 1.00 45.09 90 ALA A N 1
ATOM 687 C CA . ALA A 1 90 ? -43.177 -3.174 43.794 1.00 45.09 90 ALA A CA 1
ATOM 688 C C . ALA A 1 90 ? -42.043 -2.352 43.113 1.00 45.09 90 ALA A C 1
ATOM 690 O O . ALA A 1 90 ? -42.343 -1.493 42.291 1.00 45.09 90 ALA A O 1
ATOM 691 N N . GLY A 1 91 ? -40.772 -2.686 43.348 1.00 51.66 91 GLY A N 1
ATOM 692 C CA . GLY A 1 91 ? -39.693 -2.649 42.349 1.00 51.66 91 GLY A CA 1
ATOM 693 C C . GLY A 1 91 ? -39.488 -1.371 41.522 1.00 51.66 91 GLY A C 1
ATOM 694 O O . GLY A 1 91 ? -39.543 -1.438 40.294 1.00 51.66 91 GLY A O 1
ATOM 695 N N . GLU A 1 92 ? -39.126 -0.260 42.166 1.00 53.50 92 GLU A N 1
ATOM 696 C CA . GLU A 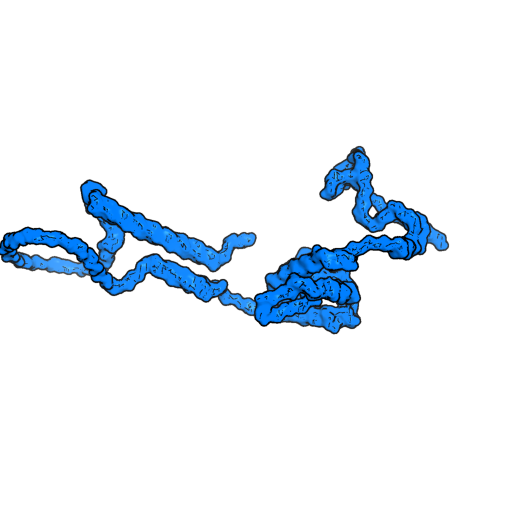1 92 ? -38.237 0.719 41.520 1.00 53.50 92 GLU A CA 1
ATOM 697 C C . GLU A 1 92 ? -36.863 0.043 41.302 1.00 53.50 92 GLU A C 1
ATOM 699 O O . GLU A 1 92 ? -36.290 -0.475 42.269 1.00 53.50 92 GLU A O 1
ATOM 704 N N . PRO A 1 93 ? -36.333 -0.029 40.065 1.00 59.41 93 PRO A N 1
ATOM 705 C CA . PRO A 1 93 ? -35.059 -0.692 39.799 1.00 59.41 93 PRO A CA 1
ATOM 706 C C . PRO A 1 93 ? -33.909 0.073 40.454 1.00 59.41 93 PRO A C 1
ATOM 708 O O . PRO A 1 93 ? -33.873 1.307 40.447 1.00 59.41 93 PRO A O 1
ATOM 711 N N . LEU A 1 94 ? -32.925 -0.651 40.991 1.00 67.81 94 LEU A N 1
ATOM 712 C CA . LEU A 1 94 ? -31.777 -0.014 41.632 1.00 67.81 94 LEU A CA 1
ATOM 713 C C . LEU A 1 94 ? -31.048 0.874 40.604 1.00 67.81 94 LEU A C 1
ATOM 715 O O . LEU A 1 94 ? -30.878 0.461 39.454 1.00 67.81 94 LEU A O 1
ATOM 719 N N . PRO A 1 95 ? -30.520 2.057 40.975 1.00 75.88 95 PRO A N 1
ATOM 720 C CA . PRO A 1 95 ? -29.820 2.922 40.018 1.00 75.88 95 PRO A CA 1
ATOM 721 C C . PRO A 1 95 ? -28.629 2.241 39.316 1.00 75.88 95 PRO A C 1
ATOM 723 O O . PRO A 1 95 ? -28.270 2.590 38.192 1.00 75.88 95 PRO A O 1
ATOM 726 N N . SER A 1 96 ? -28.034 1.232 39.957 1.00 75.44 96 SER A N 1
ATOM 727 C CA . SER A 1 96 ? -27.008 0.357 39.386 1.00 75.44 96 SER A CA 1
ATOM 728 C C . SER A 1 96 ? -27.542 -0.609 38.314 1.00 75.44 96 SER A C 1
ATOM 730 O O . SER A 1 96 ? -26.807 -0.933 37.382 1.00 75.44 96 SER A O 1
ATOM 732 N N . GLU A 1 97 ? -28.802 -1.040 38.395 1.00 80.12 97 GLU A N 1
ATOM 733 C CA . GLU A 1 97 ? -29.468 -1.881 37.391 1.00 80.12 97 GLU A CA 1
ATOM 734 C C . GLU A 1 97 ? -29.764 -1.062 36.131 1.00 80.12 97 GLU A C 1
ATOM 736 O O . GLU A 1 97 ? -29.306 -1.439 35.055 1.00 80.12 97 GLU A O 1
ATOM 741 N N . ILE A 1 98 ? -30.361 0.129 36.275 1.00 84.31 98 ILE A N 1
ATOM 742 C CA . ILE A 1 98 ? -30.605 1.071 35.163 1.00 84.31 98 ILE A CA 1
ATOM 743 C C . ILE A 1 98 ? -29.304 1.342 34.385 1.00 84.31 98 ILE A C 1
ATOM 745 O O . ILE A 1 98 ? -29.247 1.211 33.162 1.00 84.31 98 ILE A O 1
ATOM 749 N N . LEU A 1 99 ? -28.214 1.646 35.099 1.00 85.00 99 LEU A N 1
ATOM 750 C CA . LEU A 1 99 ? -26.910 1.904 34.483 1.00 85.00 99 LEU A CA 1
ATOM 751 C C . LEU A 1 99 ? -26.305 0.667 33.800 1.00 85.0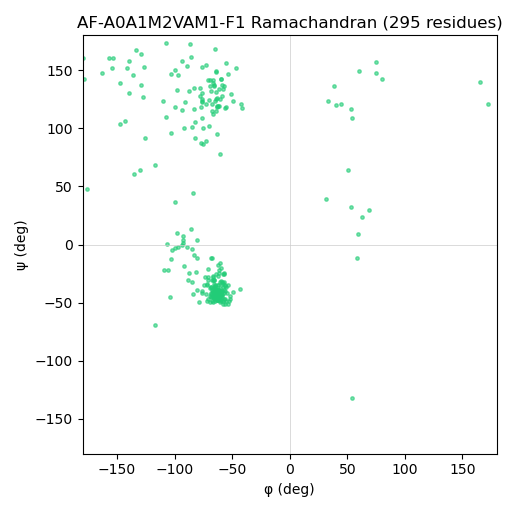0 99 LEU A C 1
ATOM 753 O O . LEU A 1 99 ? -25.579 0.820 32.815 1.00 85.00 99 LEU A O 1
ATOM 757 N N . THR A 1 100 ? -26.580 -0.554 34.273 1.00 83.81 100 THR A N 1
ATOM 758 C CA . THR A 1 100 ? -26.131 -1.764 33.561 1.00 83.81 100 THR A CA 1
ATOM 759 C C . THR A 1 100 ? -26.964 -2.033 32.309 1.00 83.81 100 THR A C 1
ATOM 761 O O . THR A 1 100 ? -26.382 -2.434 31.301 1.00 83.81 100 THR A O 1
ATOM 764 N N . GLU A 1 101 ? -28.265 -1.733 32.304 1.00 86.88 101 GLU A N 1
ATOM 765 C CA . GLU A 1 101 ? -29.106 -1.803 31.101 1.00 86.88 101 GLU A CA 1
ATOM 766 C C . GLU A 1 101 ? -28.672 -0.793 30.026 1.00 86.88 101 GLU A C 1
ATOM 768 O O . GLU A 1 101 ? -28.474 -1.182 28.872 1.00 86.88 101 GLU A O 1
ATOM 773 N N . GLU A 1 102 ? -28.402 0.467 30.388 1.00 85.56 102 GLU A N 1
ATOM 774 C CA . GLU A 1 102 ? -27.886 1.477 29.447 1.00 85.56 102 GLU A CA 1
ATOM 775 C C . GLU A 1 102 ? -26.514 1.088 28.864 1.00 85.56 102 GLU A C 1
ATOM 777 O O . GLU A 1 102 ? -26.252 1.259 27.667 1.00 85.56 102 GLU A O 1
ATOM 782 N N . ILE A 1 103 ? -25.629 0.508 29.686 1.00 85.81 103 ILE A N 1
ATOM 783 C CA . ILE A 1 103 ? -24.342 -0.038 29.231 1.00 85.81 103 ILE A CA 1
ATOM 784 C C . ILE A 1 103 ? -24.566 -1.222 28.275 1.00 85.81 103 ILE A C 1
ATOM 786 O O . ILE A 1 103 ? -23.912 -1.298 27.229 1.00 85.81 103 ILE A O 1
ATOM 790 N N . LEU A 1 104 ? -25.493 -2.132 28.583 1.00 86.69 104 LEU A N 1
ATOM 791 C CA . LEU A 1 104 ? -25.837 -3.251 27.705 1.00 86.69 104 LEU A CA 1
ATOM 792 C C . LEU A 1 104 ? -26.407 -2.765 26.368 1.00 86.69 104 LEU A C 1
ATOM 794 O O . LEU A 1 104 ? -25.991 -3.278 25.326 1.00 86.69 104 LEU A O 1
ATOM 798 N N . GLU A 1 105 ? -27.266 -1.740 26.347 1.00 87.00 105 GLU A N 1
ATOM 799 C CA . GLU A 1 105 ? -27.753 -1.161 25.092 1.00 87.00 105 GLU A CA 1
ATOM 800 C C . GLU A 1 105 ? -26.603 -0.525 24.287 1.00 87.00 105 GLU A C 1
ATOM 802 O O . GLU A 1 105 ? -26.432 -0.836 23.100 1.00 87.00 105 GLU A O 1
ATOM 807 N N . LEU A 1 106 ? -25.748 0.279 24.930 1.00 85.94 106 LEU A N 1
ATOM 808 C CA . LEU A 1 106 ? -24.563 0.898 24.321 1.00 85.94 106 LEU A CA 1
ATOM 809 C C . LEU A 1 106 ? -23.615 -0.133 23.679 1.00 85.94 106 LEU A C 1
ATOM 811 O O . LEU A 1 106 ? -22.987 0.154 22.647 1.00 85.94 106 LEU A O 1
ATOM 815 N N . TYR A 1 107 ? -23.468 -1.315 24.283 1.00 84.44 107 TYR A N 1
ATOM 816 C CA . TYR A 1 107 ? -22.633 -2.398 23.758 1.00 84.44 107 TYR A CA 1
ATOM 817 C C . TYR A 1 107 ? -23.357 -3.322 22.770 1.00 84.44 107 TYR A C 1
ATOM 819 O O . TYR A 1 107 ? -22.687 -3.871 21.892 1.00 84.44 107 TYR A O 1
ATOM 827 N N . SER A 1 108 ? -24.691 -3.423 22.822 1.00 86.75 108 SER A N 1
ATOM 828 C CA . SER A 1 108 ? -25.500 -4.178 21.849 1.00 86.75 108 SER A CA 1
ATOM 829 C C . SER A 1 108 ? -25.309 -3.669 20.414 1.00 86.75 108 SER A C 1
ATOM 831 O O . SER A 1 108 ? -25.277 -4.451 19.460 1.00 86.75 108 SER A O 1
ATOM 833 N N . ARG A 1 109 ? -25.105 -2.352 20.249 1.00 79.88 109 ARG A N 1
ATOM 834 C CA . ARG A 1 109 ? -24.861 -1.709 18.954 1.00 79.88 109 ARG A CA 1
ATOM 835 C C . ARG A 1 109 ? -23.369 -1.450 18.760 1.00 79.88 109 ARG A C 1
ATOM 837 O O . ARG A 1 109 ? -22.746 -0.658 19.463 1.00 79.88 109 ARG A O 1
ATOM 844 N N . HIS A 1 110 ? -22.774 -2.065 17.737 1.00 70.12 110 HIS A N 1
ATOM 845 C CA . HIS A 1 110 ? -21.361 -1.839 17.397 1.00 70.12 110 HIS A CA 1
ATOM 846 C C . HIS A 1 110 ? -21.073 -0.383 16.956 1.00 70.12 110 HIS A C 1
ATOM 848 O O . HIS A 1 110 ? -19.950 0.110 17.104 1.00 70.12 110 HIS A O 1
ATOM 854 N N . TYR A 1 111 ? -22.084 0.320 16.443 1.00 74.12 111 TYR A N 1
ATOM 855 C CA . TYR A 1 111 ? -22.021 1.725 16.045 1.00 74.12 111 TYR A CA 1
ATOM 856 C C . TYR A 1 111 ? -23.187 2.490 16.680 1.00 74.12 111 TYR A C 1
ATOM 858 O O . TYR A 1 111 ? -24.302 1.979 16.717 1.00 74.12 111 TYR A O 1
ATOM 866 N N . TRP A 1 112 ? -22.908 3.691 17.193 1.00 73.75 112 TRP A N 1
ATOM 867 C CA . TRP A 1 112 ? -23.899 4.550 17.857 1.00 73.75 112 TRP A CA 1
ATOM 868 C C . TRP A 1 112 ? -24.757 5.327 16.849 1.00 73.75 112 TRP A C 1
ATOM 870 O O . TRP A 1 112 ? -25.964 5.448 17.011 1.00 73.75 112 TRP A O 1
ATOM 880 N N . GLU A 1 113 ? -24.126 5.803 15.775 1.00 76.44 113 GLU A N 1
ATOM 881 C CA . GLU A 1 113 ? -24.772 6.490 14.656 1.00 76.44 113 GLU A CA 1
ATOM 882 C C . GLU A 1 113 ? -24.888 5.543 13.453 1.00 76.44 113 GLU A C 1
ATOM 884 O O . GLU A 1 113 ? -24.002 4.714 13.209 1.00 76.44 113 GLU A O 1
ATOM 889 N N . GLU A 1 114 ? -25.951 5.685 12.658 1.00 73.19 114 GLU A N 1
ATOM 890 C CA . GLU A 1 114 ? -26.064 4.968 11.388 1.00 73.19 114 GLU A CA 1
ATOM 891 C C . GLU A 1 114 ? -25.027 5.478 10.378 1.00 73.19 114 GLU A C 1
ATOM 893 O O . GLU A 1 114 ? -24.994 6.648 9.990 1.00 73.19 114 GLU A O 1
ATOM 898 N N . HIS A 1 115 ? -24.171 4.575 9.901 1.00 68.00 115 HIS A N 1
ATOM 899 C CA . HIS A 1 115 ? -23.150 4.915 8.918 1.00 68.00 115 HIS A CA 1
ATOM 900 C C . HIS A 1 115 ? -23.758 5.083 7.517 1.00 68.00 115 HIS A C 1
ATOM 902 O O . HIS A 1 115 ? -23.948 4.110 6.783 1.00 68.00 115 HIS A O 1
ATOM 908 N N . GLY A 1 116 ? -23.975 6.336 7.107 1.00 74.50 116 GLY A N 1
ATOM 909 C CA . GLY A 1 116 ? -24.393 6.683 5.748 1.00 74.50 116 GLY A CA 1
ATOM 910 C C . GLY A 1 116 ? -23.501 6.048 4.669 1.00 74.50 116 GLY A C 1
ATOM 911 O O . GLY A 1 116 ? -22.268 6.140 4.703 1.00 74.50 116 GLY A O 1
ATOM 912 N N . LYS A 1 117 ? -24.120 5.387 3.682 1.00 75.25 117 LYS A N 1
ATOM 913 C CA . LYS A 1 117 ? -23.407 4.641 2.636 1.00 75.25 117 LYS A CA 1
ATOM 914 C C . LYS A 1 117 ? -22.682 5.582 1.669 1.00 75.25 117 LYS A C 1
ATOM 916 O O . LYS A 1 117 ? -23.270 6.107 0.728 1.00 75.25 117 LYS A O 1
ATOM 921 N N . ILE A 1 118 ? -21.368 5.717 1.841 1.00 81.62 118 ILE A N 1
ATOM 922 C CA . ILE A 1 118 ? -20.504 6.422 0.884 1.00 81.62 118 ILE A CA 1
ATOM 923 C C . ILE A 1 118 ? -20.450 5.626 -0.429 1.00 81.62 118 ILE A C 1
ATOM 925 O O . ILE A 1 118 ? -19.916 4.512 -0.463 1.00 81.62 118 ILE A O 1
ATOM 929 N N . LEU A 1 119 ? -20.974 6.207 -1.512 1.00 82.81 119 LEU A N 1
ATOM 930 C CA . LEU A 1 119 ? -20.892 5.637 -2.858 1.00 82.81 119 LEU A CA 1
ATOM 931 C C . LEU A 1 119 ? -19.437 5.600 -3.347 1.00 82.81 119 LEU A C 1
ATOM 933 O O . LEU A 1 119 ? -18.669 6.543 -3.156 1.00 82.81 119 LEU A O 1
ATOM 937 N N . LYS A 1 120 ? -19.054 4.473 -3.952 1.00 86.88 120 LYS A N 1
ATOM 938 C CA . LYS A 1 120 ? -17.678 4.139 -4.336 1.00 86.88 120 LYS A CA 1
ATOM 939 C C . LYS A 1 120 ? -17.675 3.291 -5.598 1.00 86.88 120 LYS A C 1
ATOM 941 O O . LYS A 1 120 ? -18.461 2.352 -5.700 1.00 86.88 120 LYS A O 1
ATOM 946 N N . THR A 1 121 ? -16.743 3.567 -6.504 1.00 90.69 121 THR A N 1
ATOM 947 C CA . THR A 1 121 ? -16.685 2.913 -7.817 1.00 90.69 121 THR A CA 1
ATOM 948 C C . THR A 1 121 ? -15.290 2.343 -8.054 1.00 90.69 121 THR A C 1
ATOM 950 O O . THR A 1 121 ? -14.305 3.065 -7.971 1.00 90.69 121 THR A O 1
ATOM 953 N N . ASN A 1 122 ? -15.194 1.056 -8.396 1.00 91.94 122 ASN A N 1
ATOM 954 C CA . ASN A 1 122 ? -13.916 0.393 -8.713 1.00 91.94 122 ASN A CA 1
ATOM 955 C C . ASN A 1 122 ? -13.511 0.566 -10.199 1.00 91.94 122 ASN A C 1
ATOM 957 O O . ASN A 1 122 ? -12.616 -0.117 -10.685 1.00 91.94 122 ASN A O 1
ATOM 961 N N . ALA A 1 123 ? -14.161 1.473 -10.940 1.00 94.62 123 ALA A N 1
ATOM 962 C CA . ALA A 1 123 ? -13.972 1.634 -12.385 1.00 94.62 123 ALA A CA 1
ATOM 963 C C . ALA A 1 123 ? -12.525 1.992 -12.754 1.00 94.62 123 ALA A C 1
ATOM 965 O O . ALA A 1 123 ? -11.948 1.343 -13.617 1.00 94.62 123 ALA A O 1
ATOM 966 N N . ILE A 1 124 ? -11.912 2.955 -12.055 1.00 94.25 124 ILE A N 1
ATOM 967 C CA . ILE A 1 124 ? -10.519 3.365 -12.310 1.00 94.25 124 ILE A CA 1
ATOM 968 C C . ILE A 1 124 ? -9.548 2.215 -12.019 1.00 94.25 124 ILE A C 1
ATOM 970 O O . ILE A 1 124 ? -8.620 1.999 -12.787 1.00 94.25 124 ILE A O 1
ATOM 974 N N . LEU A 1 125 ? -9.782 1.436 -10.957 1.00 95.31 125 LEU A N 1
ATOM 975 C CA . LEU A 1 125 ? -8.975 0.253 -10.641 1.00 95.31 125 LEU A CA 1
ATOM 976 C C . LEU A 1 125 ? -9.081 -0.814 -11.749 1.00 95.31 125 LEU A C 1
ATOM 978 O O . LEU A 1 125 ? -8.071 -1.382 -12.159 1.00 95.31 125 LEU A O 1
ATOM 982 N N . ASN A 1 126 ? -10.295 -1.065 -12.247 1.00 94.94 126 ASN A N 1
ATOM 983 C CA . ASN A 1 126 ? -10.543 -2.040 -13.309 1.00 94.94 126 ASN A CA 1
ATOM 984 C C . ASN A 1 126 ? -9.953 -1.600 -14.656 1.00 94.94 126 ASN A C 1
ATOM 986 O O . ASN A 1 126 ? -9.360 -2.432 -15.338 1.00 94.94 126 ASN A O 1
ATOM 990 N N . LEU A 1 127 ? -10.074 -0.318 -15.019 1.00 95.69 127 LEU A N 1
ATOM 991 C CA . LEU A 1 127 ? -9.428 0.253 -16.205 1.00 95.69 127 LEU A CA 1
ATOM 992 C C . LEU A 1 127 ? -7.904 0.162 -16.088 1.00 95.69 127 LEU A C 1
ATOM 994 O O . LEU A 1 127 ? -7.247 -0.342 -16.991 1.00 95.69 127 LEU A O 1
ATOM 998 N N . LEU A 1 128 ? -7.345 0.563 -14.942 1.00 95.62 128 LEU A N 1
ATOM 999 C CA . LEU A 1 128 ? -5.908 0.515 -14.685 1.00 95.62 128 LEU A CA 1
ATOM 1000 C C . LEU A 1 128 ? -5.335 -0.897 -14.870 1.00 95.62 128 LEU A C 1
ATOM 1002 O O . LEU A 1 128 ? -4.301 -1.042 -15.510 1.00 95.62 128 LEU A O 1
ATOM 1006 N N . LEU A 1 129 ? -5.984 -1.925 -14.311 1.00 96.00 129 LEU A N 1
ATOM 1007 C CA . LEU A 1 129 ? -5.447 -3.290 -14.297 1.00 96.00 129 LEU A CA 1
ATOM 1008 C C . LEU A 1 129 ? -5.746 -4.110 -15.559 1.00 96.00 129 LEU A C 1
ATOM 1010 O O . LEU A 1 129 ? -4.922 -4.952 -15.906 1.00 96.00 129 LEU A O 1
ATOM 1014 N N . ASN A 1 130 ? -6.886 -3.889 -16.226 1.00 95.06 130 ASN A N 1
ATOM 1015 C CA . ASN A 1 130 ? -7.335 -4.737 -17.341 1.00 95.06 130 ASN A CA 1
ATOM 1016 C C . ASN A 1 130 ? -7.254 -4.064 -18.720 1.00 95.06 130 ASN A C 1
ATOM 1018 O O . ASN A 1 130 ? -7.219 -4.770 -19.721 1.00 95.06 130 ASN A O 1
ATOM 1022 N N . ASP A 1 131 ? -7.242 -2.730 -18.784 1.00 94.88 131 ASP A N 1
ATOM 1023 C CA . ASP A 1 131 ? -7.274 -1.968 -20.039 1.00 94.88 131 ASP A CA 1
ATOM 1024 C C . ASP A 1 131 ? -5.987 -1.149 -20.208 1.00 94.88 131 ASP A C 1
ATOM 1026 O O . ASP A 1 131 ? -5.108 -1.518 -20.985 1.00 94.88 131 ASP A O 1
ATOM 1030 N N . TRP A 1 132 ? -5.785 -0.109 -19.392 1.00 95.75 132 TRP A N 1
ATOM 1031 C CA . TRP A 1 132 ? -4.648 0.811 -19.519 1.00 95.75 132 TRP A CA 1
ATOM 1032 C C . TRP A 1 132 ? -3.292 0.123 -19.385 1.00 95.75 132 TRP A C 1
ATOM 1034 O O . TRP A 1 132 ? -2.334 0.521 -20.036 1.00 95.75 132 TRP A O 1
ATOM 1044 N N . LYS A 1 133 ? -3.198 -0.943 -18.587 1.00 95.00 133 LYS A N 1
ATOM 1045 C CA . LYS A 1 133 ? -1.997 -1.781 -18.509 1.00 95.00 133 LYS A CA 1
ATOM 1046 C C . LYS A 1 133 ? -1.542 -2.304 -19.885 1.00 95.00 133 LYS A C 1
ATOM 1048 O O . LYS A 1 133 ? -0.341 -2.427 -20.111 1.00 95.00 133 LYS A O 1
ATOM 1053 N N . HIS A 1 134 ? -2.487 -2.602 -20.779 1.00 95.00 134 HIS A N 1
ATOM 1054 C CA . HIS A 1 134 ? -2.250 -3.214 -22.087 1.00 95.00 134 HIS A CA 1
ATOM 1055 C C . HIS A 1 134 ? -2.362 -2.208 -23.244 1.00 95.00 134 HIS A C 1
ATOM 1057 O O . HIS A 1 134 ? -1.499 -2.197 -24.116 1.00 95.00 134 HIS A O 1
ATOM 1063 N N . ALA A 1 135 ? -3.390 -1.354 -23.241 1.00 96.06 135 ALA A N 1
ATOM 1064 C CA . ALA A 1 135 ? -3.661 -0.387 -24.306 1.00 96.06 135 ALA A CA 1
ATOM 1065 C C . ALA A 1 135 ? -2.948 0.967 -24.119 1.00 96.06 135 ALA A C 1
ATOM 1067 O O . ALA A 1 135 ? -2.604 1.613 -25.105 1.00 96.06 135 ALA A O 1
ATOM 1068 N N . HIS A 1 136 ? -2.710 1.386 -22.869 1.00 95.81 136 HIS A N 1
ATOM 1069 C CA . HIS A 1 136 ? -2.218 2.727 -22.511 1.00 95.81 136 HIS A CA 1
ATOM 1070 C C . HIS A 1 136 ? -1.093 2.690 -21.455 1.00 95.81 136 HIS A C 1
ATOM 1072 O O . HIS A 1 136 ? -1.233 3.220 -20.340 1.00 95.81 136 HIS A O 1
ATOM 1078 N N . PRO A 1 137 ? 0.041 2.032 -21.766 1.00 95.25 137 PRO A N 1
ATOM 1079 C CA . PRO A 1 137 ? 1.130 1.783 -20.822 1.00 95.25 137 PRO A CA 1
ATOM 1080 C C . PRO A 1 137 ? 1.790 3.067 -20.274 1.00 95.25 137 PRO A C 1
ATOM 1082 O O . PRO A 1 137 ? 2.469 3.022 -19.242 1.00 95.25 137 PRO A O 1
ATOM 1085 N N . GLU A 1 138 ? 1.600 4.210 -20.933 1.00 96.44 138 GLU A N 1
ATOM 1086 C CA . GLU A 1 138 ? 1.935 5.564 -20.483 1.00 96.44 138 GLU A CA 1
ATOM 1087 C C . GLU A 1 138 ? 0.996 6.076 -19.376 1.00 96.44 138 GLU A C 1
ATOM 1089 O O . GLU A 1 138 ? 1.470 6.599 -18.362 1.00 96.44 138 GLU A O 1
ATOM 1094 N N . ILE A 1 139 ? -0.317 5.845 -19.499 1.00 95.69 139 ILE A N 1
ATOM 1095 C CA . ILE A 1 139 ? -1.302 6.181 -18.461 1.00 95.69 139 ILE A CA 1
ATOM 1096 C C . ILE A 1 139 ? -1.056 5.298 -17.234 1.00 95.69 139 ILE A C 1
ATOM 1098 O O . ILE A 1 139 ? -0.963 5.814 -16.118 1.00 95.69 139 ILE A O 1
ATOM 1102 N N . PHE A 1 140 ? -0.828 3.996 -17.426 1.00 96.62 140 PHE A N 1
ATOM 1103 C CA . PHE A 1 140 ? -0.454 3.078 -16.346 1.00 96.62 140 PHE A CA 1
ATOM 1104 C C . PHE A 1 140 ? 0.800 3.547 -15.580 1.00 96.62 140 PHE A C 1
ATOM 1106 O O . PHE A 1 140 ? 0.773 3.665 -14.349 1.00 96.62 140 PHE A O 1
ATOM 1113 N N . ARG A 1 141 ? 1.874 3.910 -16.306 1.00 96.38 141 ARG A N 1
ATOM 1114 C CA . ARG A 1 141 ? 3.105 4.500 -15.738 1.00 96.38 141 ARG A CA 1
ATOM 1115 C C . ARG A 1 141 ? 2.835 5.791 -14.963 1.00 96.38 141 ARG A C 1
ATOM 1117 O O . ARG A 1 141 ? 3.476 6.019 -13.940 1.00 96.38 141 ARG A O 1
ATOM 1124 N N . SER A 1 142 ? 1.903 6.633 -15.411 1.00 94.38 142 SER A N 1
ATOM 1125 C CA . SER A 1 142 ? 1.569 7.884 -14.713 1.00 94.38 142 SER A CA 1
ATOM 1126 C C . SER A 1 142 ? 0.944 7.640 -13.330 1.00 94.38 142 SER A C 1
ATOM 1128 O O . SER A 1 142 ? 1.296 8.333 -12.374 1.00 94.38 142 SER A O 1
ATOM 1130 N N . TYR A 1 143 ? 0.104 6.605 -13.202 1.00 94.56 143 TYR A N 1
ATOM 1131 C CA . TYR A 1 143 ? -0.555 6.223 -11.949 1.00 94.56 143 TYR A CA 1
ATOM 1132 C C . TYR A 1 143 ? 0.369 5.452 -10.998 1.00 94.56 143 TYR A C 1
ATOM 1134 O O . TYR A 1 143 ? 0.429 5.782 -9.814 1.00 94.56 143 TYR A O 1
ATOM 1142 N N . LEU A 1 144 ? 1.068 4.418 -11.483 1.00 95.88 144 LEU A N 1
ATOM 1143 C CA . LEU A 1 144 ? 1.827 3.493 -10.622 1.00 95.88 144 LEU A CA 1
ATOM 1144 C C . LEU A 1 144 ? 3.345 3.728 -10.602 1.00 95.88 144 LEU A C 1
ATOM 1146 O O . LEU A 1 144 ? 4.047 3.057 -9.850 1.00 95.88 144 LEU A O 1
ATOM 1150 N N . ARG A 1 145 ? 3.857 4.665 -11.411 1.00 95.81 145 ARG A N 1
ATOM 1151 C CA . ARG A 1 145 ? 5.291 5.001 -11.574 1.00 95.81 145 ARG A CA 1
ATOM 1152 C C . ARG A 1 145 ? 6.202 3.859 -12.042 1.00 95.81 145 ARG A C 1
ATOM 1154 O O . ARG A 1 145 ? 7.412 4.051 -12.099 1.00 95.81 145 ARG A O 1
ATOM 1161 N N . ILE A 1 146 ? 5.644 2.715 -12.437 1.00 95.44 146 ILE A N 1
ATOM 1162 C CA . ILE A 1 146 ? 6.382 1.565 -12.977 1.00 95.44 146 ILE A CA 1
ATOM 1163 C C . ILE A 1 146 ? 5.780 1.086 -14.303 1.00 95.44 146 ILE A C 1
ATOM 1165 O O . ILE A 1 146 ? 4.662 1.458 -14.664 1.00 95.44 146 ILE A O 1
ATOM 1169 N N . THR A 1 147 ? 6.538 0.287 -15.057 1.00 96.69 147 THR A N 1
ATOM 1170 C CA . THR A 1 147 ? 6.061 -0.312 -16.315 1.00 96.69 147 THR A CA 1
ATOM 1171 C C . THR A 1 147 ? 5.054 -1.441 -16.036 1.00 96.69 147 THR A C 1
ATOM 1173 O O . THR A 1 147 ? 5.129 -2.050 -14.967 1.00 96.69 147 THR A O 1
ATOM 1176 N N . PRO A 1 148 ? 4.141 -1.763 -16.974 1.00 97.12 148 PRO A N 1
ATOM 1177 C CA . PRO A 1 148 ? 3.292 -2.954 -16.888 1.00 97.12 148 PRO A CA 1
ATOM 1178 C C . PRO A 1 148 ? 4.074 -4.250 -16.634 1.00 97.12 148 PRO A C 1
ATOM 1180 O O . PRO A 1 148 ? 3.712 -5.014 -15.745 1.00 97.12 148 PRO A O 1
ATOM 1183 N N . ASP A 1 149 ? 5.190 -4.455 -17.335 1.00 96.81 149 ASP A N 1
ATOM 1184 C CA . ASP A 1 149 ? 6.013 -5.670 -17.215 1.00 96.81 149 ASP A CA 1
ATOM 1185 C C . ASP A 1 149 ? 6.690 -5.760 -15.838 1.00 96.81 149 ASP A C 1
ATOM 1187 O O . ASP A 1 149 ? 6.752 -6.821 -15.221 1.00 96.81 149 ASP A O 1
ATOM 1191 N N . CYS A 1 150 ? 7.157 -4.620 -15.316 1.00 95.00 150 CYS A N 1
ATOM 1192 C CA . CYS A 1 150 ? 7.728 -4.512 -13.977 1.00 95.00 150 CYS A CA 1
ATOM 1193 C C . CYS A 1 150 ? 6.661 -4.718 -12.892 1.00 95.00 150 CYS A C 1
ATOM 1195 O O . CYS A 1 150 ? 6.941 -5.340 -11.870 1.00 95.00 150 CYS A O 1
ATOM 1197 N N . PHE A 1 151 ? 5.432 -4.245 -13.121 1.00 97.00 151 PHE A N 1
ATOM 1198 C CA . PHE A 1 151 ? 4.297 -4.505 -12.238 1.00 97.00 151 PHE A CA 1
ATOM 1199 C C . PHE A 1 151 ? 3.955 -5.996 -12.185 1.00 97.00 151 PHE A C 1
ATOM 1201 O O . PHE A 1 151 ? 3.790 -6.531 -11.091 1.00 97.00 151 PHE A O 1
ATOM 1208 N N . ASP A 1 152 ? 3.904 -6.679 -13.329 1.00 96.88 152 ASP A N 1
ATOM 1209 C CA . ASP A 1 152 ? 3.629 -8.117 -13.368 1.00 96.88 152 ASP A CA 1
ATOM 1210 C C . ASP A 1 152 ? 4.752 -8.930 -12.723 1.00 96.88 152 ASP A C 1
ATOM 1212 O O . ASP A 1 152 ? 4.471 -9.784 -11.885 1.00 96.88 152 ASP A O 1
ATOM 1216 N N . ALA A 1 153 ? 6.017 -8.612 -13.018 1.00 94.94 153 ALA A N 1
ATOM 1217 C CA . ALA A 1 153 ? 7.164 -9.238 -12.363 1.00 94.94 153 ALA A CA 1
ATOM 1218 C C . ALA A 1 153 ? 7.151 -9.026 -10.836 1.00 94.94 153 ALA A C 1
ATOM 1220 O O . ALA A 1 153 ? 7.433 -9.954 -10.079 1.00 94.94 153 ALA A O 1
ATOM 1221 N N . LEU A 1 154 ? 6.774 -7.829 -10.367 1.00 95.00 154 LEU A N 1
ATOM 1222 C CA . LEU A 1 154 ? 6.620 -7.528 -8.942 1.00 95.00 154 LEU A CA 1
ATOM 1223 C C . LEU A 1 154 ? 5.484 -8.340 -8.308 1.00 95.00 154 LEU A C 1
ATOM 1225 O O . LEU A 1 154 ? 5.687 -8.937 -7.253 1.00 95.00 154 LEU A O 1
ATOM 1229 N N . VAL A 1 155 ? 4.300 -8.366 -8.930 1.00 96.06 155 VAL A N 1
ATOM 1230 C CA . VAL A 1 155 ? 3.140 -9.120 -8.430 1.00 96.06 155 VAL A CA 1
ATOM 1231 C C . VAL A 1 155 ? 3.457 -10.613 -8.376 1.00 96.06 155 VAL A C 1
ATOM 1233 O O . VAL A 1 155 ? 3.194 -11.244 -7.355 1.00 96.06 155 VAL A O 1
ATOM 1236 N N . GLU A 1 156 ? 4.076 -11.162 -9.421 1.00 95.25 156 GLU A N 1
ATOM 1237 C CA . GLU A 1 156 ? 4.510 -12.559 -9.494 1.00 95.25 156 GLU A CA 1
ATOM 1238 C C . GLU A 1 156 ? 5.541 -12.898 -8.405 1.00 95.25 156 GLU A C 1
ATOM 1240 O O . GLU A 1 156 ? 5.420 -13.926 -7.738 1.00 95.25 156 GLU A O 1
ATOM 1245 N N . ALA A 1 157 ? 6.506 -12.008 -8.148 1.00 93.44 157 ALA A N 1
ATOM 1246 C CA . ALA A 1 157 ? 7.524 -12.205 -7.117 1.00 93.44 157 ALA A CA 1
ATOM 1247 C C . ALA A 1 157 ? 6.963 -12.206 -5.680 1.00 93.44 157 ALA A C 1
ATOM 1249 O O . ALA A 1 157 ? 7.523 -12.886 -4.815 1.00 93.44 157 ALA A O 1
ATOM 1250 N N . ILE A 1 158 ? 5.874 -11.468 -5.413 1.00 94.69 158 ILE A N 1
ATOM 1251 C CA . ILE A 1 158 ? 5.297 -11.323 -4.062 1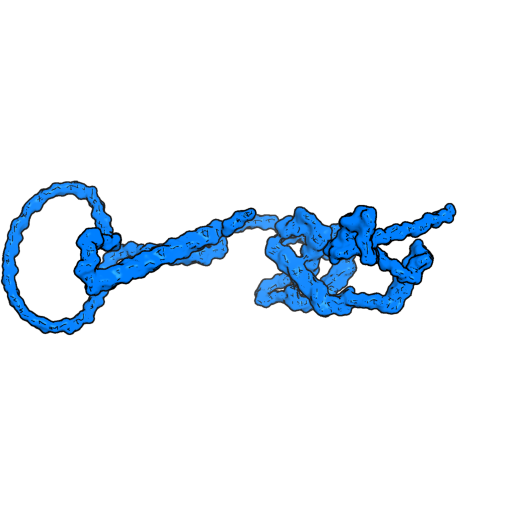.00 94.69 158 ILE A CA 1
ATOM 1252 C C . ILE A 1 158 ? 4.023 -12.150 -3.813 1.00 94.69 158 ILE A C 1
ATOM 1254 O O . ILE A 1 158 ? 3.613 -12.267 -2.658 1.00 94.69 158 ILE A O 1
ATOM 1258 N N . LYS A 1 159 ? 3.381 -12.730 -4.841 1.00 93.69 159 LYS A N 1
ATOM 1259 C CA . LYS A 1 159 ? 2.039 -13.348 -4.719 1.00 93.69 159 LYS A CA 1
ATOM 1260 C C . LYS A 1 159 ? 1.927 -14.463 -3.674 1.00 93.69 159 LYS A C 1
ATOM 1262 O O . LYS A 1 159 ? 0.868 -14.627 -3.073 1.00 93.69 159 LYS A O 1
ATOM 1267 N N . ASP A 1 160 ? 3.005 -15.218 -3.471 1.00 91.56 160 ASP A N 1
ATOM 1268 C CA . ASP A 1 160 ? 3.023 -16.399 -2.602 1.00 91.56 160 ASP A CA 1
ATOM 1269 C C . ASP A 1 160 ? 3.225 -16.058 -1.117 1.00 91.56 160 ASP A C 1
ATOM 1271 O O . ASP A 1 160 ? 3.128 -16.953 -0.271 1.00 91.56 160 ASP A O 1
ATOM 1275 N N . ASP A 1 161 ? 3.541 -14.799 -0.791 1.00 92.62 161 ASP A N 1
ATOM 1276 C CA . ASP A 1 161 ? 3.847 -14.382 0.576 1.00 92.62 161 ASP A CA 1
ATOM 1277 C C . ASP A 1 161 ? 2.641 -14.620 1.506 1.00 92.62 161 ASP A C 1
ATOM 1279 O O . ASP A 1 161 ? 1.492 -14.275 1.205 1.00 92.62 161 ASP A O 1
ATOM 1283 N N . LEU A 1 162 ? 2.911 -15.201 2.679 1.00 91.75 162 LEU A N 1
ATOM 1284 C CA . LEU A 1 162 ? 1.918 -15.488 3.717 1.00 91.75 162 LEU A CA 1
ATOM 1285 C C . LEU A 1 162 ? 1.158 -14.230 4.170 1.00 91.75 162 LEU A C 1
ATOM 1287 O O . LEU A 1 162 ? 0.021 -14.326 4.622 1.00 91.75 162 LEU A O 1
ATOM 1291 N N . VAL A 1 163 ? 1.747 -13.047 4.001 1.00 93.19 163 VAL A N 1
ATOM 1292 C CA . VAL A 1 163 ? 1.144 -11.733 4.264 1.00 93.19 163 VAL A CA 1
ATOM 1293 C C . VAL A 1 163 ? -0.091 -11.452 3.392 1.00 93.19 163 VAL A C 1
ATOM 1295 O O . VAL A 1 163 ? -0.972 -10.688 3.802 1.00 93.19 163 VAL A O 1
ATOM 1298 N N . PHE A 1 164 ? -0.200 -12.097 2.226 1.00 92.06 164 PHE A N 1
ATOM 1299 C CA . PHE A 1 164 ? -1.390 -12.061 1.375 1.00 92.06 164 PHE A CA 1
ATOM 1300 C C . PHE A 1 164 ? -2.374 -13.204 1.647 1.00 92.06 164 PHE A C 1
ATOM 1302 O O . PHE A 1 164 ? -3.425 -13.255 1.010 1.00 92.06 164 PHE A O 1
ATOM 1309 N N . ARG A 1 165 ? -2.133 -14.067 2.638 1.00 88.25 165 ARG A N 1
ATOM 1310 C CA . ARG A 1 165 ? -3.130 -15.031 3.128 1.00 88.25 165 ARG A CA 1
ATOM 1311 C C . ARG A 1 165 ? -3.961 -14.404 4.253 1.00 88.25 165 ARG A C 1
ATOM 1313 O O . ARG A 1 165 ? -3.537 -13.452 4.906 1.00 88.25 165 ARG A O 1
ATOM 1320 N N . ASN A 1 166 ? -5.187 -14.883 4.435 1.00 83.62 166 ASN A N 1
ATOM 1321 C CA . ASN A 1 166 ? -6.084 -14.428 5.494 1.00 83.62 166 ASN A CA 1
ATOM 1322 C C . ASN A 1 166 ? -6.824 -15.636 6.070 1.00 83.62 166 ASN A C 1
ATOM 1324 O O . ASN A 1 166 ? -7.412 -16.401 5.310 1.00 83.62 166 ASN A O 1
ATOM 1328 N N . ASN A 1 167 ? -6.834 -15.778 7.394 1.00 78.00 167 ASN A N 1
ATOM 1329 C CA . ASN A 1 167 ? -7.510 -16.869 8.102 1.00 78.00 167 ASN A CA 1
ATOM 1330 C C . ASN A 1 167 ? -9.005 -16.549 8.304 1.00 78.00 167 ASN A C 1
ATOM 1332 O O . ASN A 1 167 ? -9.540 -16.697 9.397 1.00 78.00 167 ASN A O 1
ATOM 1336 N N . SER A 1 168 ? -9.669 -16.040 7.263 1.00 81.31 168 SER A N 1
ATOM 1337 C CA . SER A 1 168 ? -11.068 -15.608 7.307 1.00 81.31 168 SER A CA 1
ATOM 1338 C C . SER A 1 168 ? -11.877 -16.279 6.209 1.00 81.31 168 SER A C 1
ATOM 1340 O O . SER A 1 168 ? -11.350 -16.514 5.125 1.00 81.31 168 SER A O 1
ATOM 1342 N N . ASN A 1 169 ? -13.179 -16.449 6.433 1.00 81.62 169 ASN A N 1
ATOM 1343 C CA . ASN A 1 169 ? -14.096 -16.993 5.427 1.00 81.62 169 ASN A CA 1
ATOM 1344 C C . ASN A 1 169 ? -14.301 -16.063 4.202 1.00 81.62 169 ASN A C 1
ATOM 1346 O O . ASN A 1 169 ? -14.855 -16.466 3.182 1.00 81.62 169 ASN A O 1
ATOM 1350 N N . ASN A 1 170 ? -13.841 -14.808 4.278 1.00 82.06 170 ASN A N 1
ATOM 1351 C CA . ASN A 1 170 ? -13.886 -13.862 3.166 1.00 82.06 170 ASN A CA 1
ATOM 1352 C C . ASN A 1 170 ? -12.702 -14.062 2.210 1.00 82.06 170 ASN A C 1
ATOM 1354 O O . ASN A 1 170 ? -11.545 -14.124 2.635 1.00 82.06 170 ASN A O 1
ATOM 1358 N N . ARG A 1 171 ? -12.983 -14.070 0.900 1.00 83.38 171 ARG A N 1
ATOM 1359 C CA . ARG A 1 171 ? -11.950 -14.106 -0.148 1.00 83.38 171 ARG A CA 1
ATOM 1360 C C . ARG A 1 171 ? -11.020 -12.896 -0.012 1.00 83.38 171 ARG A C 1
ATOM 1362 O O . ARG A 1 171 ? -11.480 -11.756 0.022 1.00 83.38 171 ARG A O 1
ATOM 1369 N N . GLN A 1 172 ? -9.711 -13.138 0.030 1.00 86.06 172 GLN A N 1
ATOM 1370 C CA . GLN A 1 172 ? -8.718 -12.064 0.025 1.00 86.06 172 GLN A CA 1
ATOM 1371 C C . GLN A 1 172 ? -8.749 -11.312 -1.317 1.00 86.06 172 GLN A C 1
ATOM 1373 O O . GLN A 1 172 ? -8.775 -11.926 -2.383 1.00 86.06 172 GLN A O 1
ATOM 1378 N N . THR A 1 173 ? -8.674 -9.981 -1.268 1.00 91.50 173 THR A N 1
ATOM 1379 C CA . THR A 1 173 ? -8.495 -9.131 -2.453 1.00 91.50 173 THR A CA 1
ATOM 1380 C C . THR A 1 173 ? -7.218 -9.509 -3.227 1.00 91.50 173 THR A C 1
ATOM 1382 O O . THR A 1 173 ? -6.172 -9.673 -2.589 1.00 91.50 173 THR A O 1
ATOM 1385 N N . PRO A 1 174 ? -7.238 -9.594 -4.573 1.00 94.94 174 PRO A N 1
ATOM 1386 C CA . PRO A 1 174 ? -6.071 -9.986 -5.366 1.00 94.94 174 PRO A CA 1
ATOM 1387 C C . PRO A 1 174 ? -4.808 -9.163 -5.080 1.00 94.94 174 PRO A C 1
ATOM 1389 O O . PRO A 1 174 ? -4.872 -7.960 -4.810 1.00 94.94 174 PRO A O 1
ATOM 1392 N N . VAL A 1 175 ? -3.641 -9.803 -5.187 1.00 96.56 175 VAL A N 1
ATOM 1393 C CA . VAL A 1 175 ? -2.338 -9.174 -4.905 1.00 96.56 175 VAL A CA 1
ATOM 1394 C C . VAL A 1 175 ? -2.069 -7.995 -5.843 1.00 96.56 175 VAL A C 1
ATOM 1396 O O . VAL A 1 175 ? -1.639 -6.949 -5.370 1.00 96.56 175 VAL A O 1
ATOM 1399 N N . ALA A 1 176 ? -2.439 -8.094 -7.125 1.00 97.25 176 ALA A N 1
ATOM 1400 C CA . ALA A 1 176 ? -2.354 -6.987 -8.084 1.00 97.25 176 ALA A CA 1
ATOM 1401 C C . ALA A 1 176 ? -3.125 -5.730 -7.629 1.00 97.25 176 ALA A C 1
ATOM 1403 O O . ALA A 1 176 ? -2.620 -4.616 -7.740 1.00 97.25 176 ALA A O 1
ATOM 1404 N N . VAL A 1 177 ? -4.315 -5.891 -7.040 1.00 96.88 177 VAL A N 1
ATOM 1405 C CA . VAL A 1 177 ? -5.102 -4.769 -6.495 1.00 96.88 177 VAL A CA 1
ATOM 1406 C C . VAL A 1 177 ? -4.392 -4.140 -5.295 1.00 96.88 177 VAL A C 1
ATOM 1408 O O . VAL A 1 177 ? -4.305 -2.917 -5.193 1.00 96.88 177 VAL A O 1
ATOM 1411 N N . GLN A 1 178 ? -3.847 -4.965 -4.396 1.00 97.38 178 GLN A N 1
ATOM 1412 C CA . GLN A 1 178 ? -3.098 -4.482 -3.233 1.00 97.38 178 GLN A CA 1
ATOM 1413 C C . GLN A 1 178 ? -1.806 -3.755 -3.658 1.00 97.38 178 GLN A C 1
ATOM 1415 O O . GLN A 1 178 ? -1.515 -2.677 -3.137 1.00 97.38 178 GLN A O 1
ATOM 1420 N N . ALA A 1 179 ? -1.090 -4.294 -4.650 1.00 97.50 179 ALA A N 1
ATOM 1421 C CA . ALA A 1 179 ? 0.097 -3.696 -5.257 1.00 97.50 179 ALA A CA 1
ATOM 1422 C C . ALA A 1 179 ? -0.214 -2.355 -5.934 1.00 97.50 179 ALA A C 1
ATOM 1424 O O . ALA A 1 179 ? 0.471 -1.375 -5.658 1.00 97.50 179 ALA A O 1
ATOM 1425 N N . ALA A 1 180 ? -1.274 -2.264 -6.744 1.00 97.56 180 ALA A N 1
ATOM 1426 C CA . ALA A 1 180 ? -1.669 -1.019 -7.406 1.00 97.56 180 ALA A CA 1
ATOM 1427 C C . ALA A 1 180 ? -2.014 0.095 -6.402 1.00 97.56 180 ALA A C 1
ATOM 1429 O O . ALA A 1 180 ? -1.529 1.218 -6.531 1.00 97.56 180 ALA A O 1
ATOM 1430 N N . VAL A 1 181 ? -2.779 -0.219 -5.348 1.00 97.31 181 VAL A N 1
ATOM 1431 C CA . VAL A 1 181 ? -3.106 0.747 -4.283 1.00 97.31 181 VAL A CA 1
ATOM 1432 C C . VAL A 1 181 ? -1.851 1.214 -3.531 1.00 97.31 181 VAL A C 1
ATOM 1434 O O . VAL A 1 181 ? -1.737 2.398 -3.209 1.00 97.31 181 VAL A O 1
ATOM 1437 N N . ALA A 1 182 ? -0.895 0.317 -3.267 1.00 97.25 182 ALA A N 1
ATOM 1438 C CA . ALA A 1 182 ? 0.365 0.657 -2.606 1.00 97.25 182 ALA A CA 1
ATOM 1439 C C . ALA A 1 182 ? 1.283 1.514 -3.500 1.00 97.25 182 ALA A C 1
ATOM 1441 O O . ALA A 1 182 ? 1.731 2.580 -3.081 1.00 97.25 182 ALA A O 1
ATOM 1442 N N . LEU A 1 183 ? 1.506 1.095 -4.749 1.00 97.00 183 LEU A N 1
ATOM 1443 C CA . LEU A 1 183 ? 2.342 1.794 -5.730 1.00 97.00 183 LEU A CA 1
ATOM 1444 C C . LEU A 1 183 ? 1.811 3.191 -6.049 1.00 97.00 183 LEU A C 1
ATOM 1446 O O . LEU A 1 183 ? 2.586 4.146 -6.056 1.00 97.00 183 LEU A O 1
ATOM 1450 N N . TYR A 1 184 ? 0.492 3.344 -6.210 1.00 96.94 184 TYR A N 1
ATOM 1451 C CA . TYR A 1 184 ? -0.121 4.659 -6.383 1.00 96.94 184 TYR A CA 1
ATOM 1452 C C . TYR A 1 184 ? 0.202 5.590 -5.204 1.00 96.94 184 TYR A C 1
ATOM 1454 O O . TYR A 1 184 ? 0.491 6.767 -5.411 1.00 96.94 184 TYR A O 1
ATOM 1462 N N . ARG A 1 185 ? 0.217 5.077 -3.964 1.00 95.50 185 ARG A N 1
ATOM 1463 C CA . ARG A 1 185 ? 0.590 5.866 -2.777 1.00 95.50 185 ARG A CA 1
ATOM 1464 C C . ARG A 1 185 ? 2.074 6.193 -2.698 1.00 95.50 185 ARG A C 1
ATOM 1466 O O . ARG A 1 185 ? 2.401 7.264 -2.202 1.00 95.50 185 ARG A O 1
ATOM 1473 N N . PHE A 1 186 ? 2.958 5.311 -3.161 1.00 94.25 186 PHE A N 1
ATOM 1474 C CA . PHE A 1 186 ? 4.396 5.600 -3.221 1.00 94.25 186 PHE A CA 1
ATOM 1475 C C . PHE A 1 186 ? 4.724 6.621 -4.317 1.00 94.25 186 PHE A C 1
ATOM 1477 O O . PHE A 1 186 ? 5.589 7.470 -4.130 1.00 94.25 186 PHE A O 1
ATOM 1484 N N . GLY A 1 187 ? 3.997 6.573 -5.435 1.00 92.06 187 GLY A N 1
ATOM 1485 C CA . GLY A 1 187 ? 4.178 7.447 -6.592 1.00 92.06 187 GLY A CA 1
ATOM 1486 C C . GLY A 1 187 ? 3.554 8.843 -6.496 1.00 92.06 187 GLY A C 1
ATOM 1487 O O . GLY A 1 187 ? 3.587 9.580 -7.487 1.00 92.06 187 GLY A O 1
ATOM 1488 N N . HIS A 1 188 ? 2.964 9.194 -5.349 1.00 91.75 188 HIS A N 1
ATOM 1489 C CA . HIS A 1 188 ? 2.241 10.444 -5.119 1.00 91.75 188 HIS A CA 1
ATOM 1490 C C . HIS A 1 188 ? 2.531 11.023 -3.729 1.00 91.75 188 HIS A C 1
ATOM 1492 O O . HIS A 1 188 ? 2.906 10.317 -2.795 1.00 91.75 188 HIS A O 1
ATOM 1498 N N . HIS A 1 189 ? 2.312 12.330 -3.572 1.00 87.94 189 HIS A N 1
ATOM 1499 C CA . HIS A 1 189 ? 2.539 13.054 -2.319 1.00 87.94 189 HIS A CA 1
ATOM 1500 C C . HIS A 1 189 ? 1.360 13.975 -1.971 1.00 87.94 189 HIS A C 1
ATOM 1502 O O . HIS A 1 189 ? 0.462 14.215 -2.785 1.00 87.94 189 HIS A O 1
ATOM 1508 N N . GLY A 1 190 ? 1.351 14.477 -0.732 1.00 89.38 190 GLY A N 1
ATOM 1509 C CA . GLY A 1 190 ? 0.319 15.384 -0.229 1.00 89.38 190 GLY A CA 1
ATOM 1510 C C . GLY A 1 190 ? -1.096 14.820 -0.393 1.00 89.38 190 GLY A C 1
ATOM 1511 O O . GLY A 1 190 ? -1.364 13.657 -0.087 1.00 89.38 190 GLY A O 1
ATOM 1512 N N . ASN A 1 191 ? -2.005 15.644 -0.917 1.00 86.81 191 ASN A N 1
ATOM 1513 C CA . ASN A 1 191 ? -3.416 15.292 -1.079 1.00 86.81 191 ASN A CA 1
ATOM 1514 C C . ASN A 1 191 ? -3.659 14.039 -1.939 1.00 86.81 191 ASN A C 1
ATOM 1516 O O . ASN A 1 191 ? -4.608 13.308 -1.661 1.00 86.81 191 ASN A O 1
ATOM 1520 N N . ALA A 1 192 ? -2.825 13.769 -2.949 1.00 84.62 192 ALA A N 1
ATOM 1521 C CA . ALA A 1 192 ? -2.988 12.608 -3.827 1.00 84.62 192 ALA A CA 1
ATOM 1522 C C . ALA A 1 192 ? -2.669 11.274 -3.119 1.00 84.62 192 ALA A C 1
ATOM 1524 O O . ALA A 1 192 ? -3.273 10.256 -3.440 1.00 84.62 192 ALA A O 1
ATOM 1525 N N . ALA A 1 193 ? -1.793 11.289 -2.107 1.00 86.31 193 ALA A N 1
ATOM 1526 C CA . ALA A 1 193 ? -1.443 10.116 -1.296 1.00 86.31 193 ALA A CA 1
ATOM 1527 C C . ALA A 1 193 ? -2.351 9.906 -0.064 1.00 86.31 193 ALA A C 1
ATOM 1529 O O . ALA A 1 193 ? -2.171 8.937 0.685 1.00 86.31 193 ALA A O 1
ATOM 1530 N N . SER A 1 194 ? -3.316 10.807 0.164 1.00 93.31 194 SER A N 1
ATOM 1531 C CA . SER A 1 194 ? -4.249 10.743 1.294 1.00 93.31 194 SER A CA 1
ATOM 1532 C C . SER A 1 194 ? -5.087 9.467 1.250 1.00 93.31 194 SER A C 1
ATOM 1534 O O . SER A 1 194 ? -5.792 9.212 0.273 1.00 93.31 194 SER A O 1
ATOM 1536 N N . THR A 1 195 ? -5.069 8.700 2.344 1.00 94.25 195 THR A N 1
ATOM 1537 C CA . THR A 1 195 ? -5.790 7.426 2.493 1.00 94.25 195 THR A CA 1
ATOM 1538 C C . THR A 1 195 ? -7.258 7.528 2.073 1.00 94.25 195 THR A C 1
ATOM 1540 O O . THR A 1 195 ? -7.757 6.641 1.386 1.00 94.25 195 THR A O 1
ATOM 1543 N N . MET A 1 196 ? -7.942 8.626 2.424 1.00 92.94 196 MET A N 1
ATOM 1544 C CA . MET A 1 196 ? -9.348 8.830 2.059 1.00 92.94 196 MET A CA 1
ATOM 1545 C C . MET A 1 196 ? -9.527 9.065 0.555 1.00 92.94 196 MET A C 1
ATOM 1547 O O . MET A 1 196 ? -10.397 8.449 -0.055 1.00 92.94 196 MET A O 1
ATOM 1551 N N . LYS A 1 197 ? -8.686 9.903 -0.070 1.00 93.19 197 LYS A N 1
ATOM 1552 C CA . LYS A 1 197 ? -8.780 10.163 -1.517 1.00 93.19 197 LYS A CA 1
ATOM 1553 C C . LYS A 1 197 ? -8.451 8.913 -2.334 1.00 93.19 197 LYS A C 1
ATOM 1555 O O . LYS A 1 197 ? -9.173 8.610 -3.273 1.00 93.19 197 LYS A O 1
ATOM 1560 N N . VAL A 1 198 ? -7.437 8.149 -1.926 1.00 94.81 198 VAL A N 1
ATOM 1561 C CA . VAL A 1 198 ? -7.079 6.856 -2.537 1.00 94.81 198 VAL A CA 1
ATOM 1562 C C . VAL A 1 198 ? -8.214 5.835 -2.382 1.00 94.81 198 VAL A C 1
ATOM 1564 O O . VAL A 1 198 ? -8.537 5.126 -3.333 1.00 94.81 198 VAL A O 1
ATOM 1567 N N . ALA A 1 199 ? -8.865 5.789 -1.213 1.00 94.75 199 ALA A N 1
ATOM 1568 C CA . ALA A 1 199 ? -9.998 4.898 -0.969 1.00 94.75 199 ALA A CA 1
ATOM 1569 C C . ALA A 1 199 ? -11.217 5.230 -1.844 1.00 94.75 199 ALA A C 1
ATOM 1571 O O . ALA A 1 199 ? -11.890 4.318 -2.319 1.00 94.75 199 ALA A O 1
ATOM 1572 N N . LEU A 1 200 ? -11.493 6.516 -2.077 1.00 93.44 200 LEU A N 1
ATOM 1573 C CA . LEU A 1 200 ? -12.554 6.960 -2.985 1.00 93.44 200 LEU A CA 1
ATOM 1574 C C . LEU A 1 200 ? -12.198 6.683 -4.455 1.00 93.44 200 LEU A C 1
ATOM 1576 O O . LEU A 1 200 ? -13.014 6.104 -5.164 1.00 93.44 200 LEU A O 1
ATOM 1580 N N . LEU A 1 201 ? -10.973 7.023 -4.880 1.00 93.94 201 LEU A N 1
ATOM 1581 C CA . LEU A 1 201 ? -10.476 6.862 -6.255 1.00 93.94 201 LEU A CA 1
ATOM 1582 C C . LEU A 1 201 ? -10.561 5.414 -6.755 1.00 93.94 201 LEU A C 1
ATOM 1584 O O . LEU A 1 201 ? -11.023 5.167 -7.865 1.00 93.94 201 LEU A O 1
ATOM 1588 N N . PHE A 1 202 ? -10.116 4.460 -5.935 1.00 95.06 202 PHE A N 1
ATOM 1589 C CA . PHE A 1 202 ? -10.136 3.037 -6.282 1.00 95.06 202 PHE A CA 1
ATOM 1590 C C . PHE A 1 202 ? -11.390 2.302 -5.792 1.00 95.06 202 PHE A C 1
ATOM 1592 O O . PHE A 1 202 ? -11.515 1.106 -6.023 1.00 95.06 202 PHE A O 1
ATOM 1599 N N . GLY A 1 203 ? -12.317 2.984 -5.114 1.00 94.56 203 GLY A N 1
ATOM 1600 C CA . GLY A 1 203 ? -13.561 2.387 -4.630 1.00 94.56 203 GLY A CA 1
ATOM 1601 C C . GLY A 1 203 ? -13.400 1.358 -3.500 1.00 94.56 203 GLY A C 1
ATOM 1602 O O . GLY A 1 203 ? -14.218 0.446 -3.378 1.00 94.56 203 GLY A O 1
ATOM 1603 N N . VAL A 1 204 ? -12.369 1.495 -2.661 1.00 94.06 204 VAL A N 1
ATOM 1604 C CA . VAL A 1 204 ? -12.019 0.559 -1.573 1.00 94.06 204 VAL A CA 1
ATOM 1605 C C . VAL A 1 204 ? -12.335 1.127 -0.175 1.00 94.06 204 VAL A C 1
ATOM 1607 O O . VAL A 1 204 ? -12.755 2.279 -0.014 1.00 94.06 204 VAL A O 1
ATOM 1610 N N . SER A 1 205 ? -12.186 0.327 0.887 1.00 92.00 205 SER A N 1
ATOM 1611 C CA . SER A 1 205 ? -12.353 0.820 2.266 1.00 92.00 205 SER A CA 1
ATOM 1612 C C . SER A 1 205 ? -11.132 1.631 2.729 1.00 92.00 205 SER A C 1
ATOM 1614 O O . SER A 1 205 ? -10.016 1.420 2.259 1.00 92.00 205 SER A O 1
ATOM 1616 N N . TYR A 1 206 ? -11.333 2.565 3.666 1.00 92.62 206 TYR A N 1
ATOM 1617 C CA . TYR A 1 206 ? -10.250 3.408 4.194 1.00 92.62 206 TYR A CA 1
ATOM 1618 C C . TYR A 1 206 ? -9.135 2.565 4.840 1.00 92.62 206 TYR A C 1
ATOM 1620 O O . TYR A 1 206 ? -7.960 2.728 4.516 1.00 92.62 206 TYR A O 1
ATOM 1628 N N . GLY A 1 207 ? -9.511 1.604 5.695 1.00 93.50 207 GLY A N 1
ATOM 1629 C CA . GLY A 1 207 ? -8.564 0.687 6.335 1.00 93.50 207 GLY A CA 1
ATOM 1630 C C . GLY A 1 207 ? -7.852 -0.238 5.343 1.00 93.50 207 GLY A C 1
ATOM 1631 O O . GLY A 1 207 ? -6.662 -0.504 5.507 1.00 93.50 207 GLY A O 1
ATOM 1632 N N . PHE A 1 208 ? -8.527 -0.667 4.266 1.00 94.50 208 PHE A N 1
ATOM 1633 C CA . PHE A 1 208 ? -7.908 -1.502 3.232 1.00 94.50 208 PHE A CA 1
ATOM 1634 C C . PHE A 1 208 ? -6.720 -0.808 2.559 1.00 94.50 208 PHE A C 1
ATOM 1636 O O . PHE A 1 208 ? -5.717 -1.460 2.295 1.00 94.50 208 PHE A O 1
ATOM 1643 N N . VAL A 1 209 ? -6.780 0.509 2.333 1.00 96.38 209 VAL A N 1
ATOM 1644 C CA . VAL A 1 209 ? -5.664 1.260 1.734 1.00 96.38 209 VAL A CA 1
ATOM 1645 C C . VAL A 1 209 ? -4.395 1.164 2.588 1.00 96.38 209 VAL A C 1
ATOM 1647 O O . VAL A 1 209 ? -3.305 0.917 2.063 1.00 96.38 209 VAL A O 1
ATOM 1650 N N . GLN A 1 210 ? -4.522 1.322 3.908 1.00 95.94 210 GLN A N 1
ATOM 1651 C CA . GLN A 1 210 ? -3.397 1.175 4.837 1.00 95.94 210 GLN A CA 1
ATOM 1652 C C . GLN A 1 210 ? -2.913 -0.278 4.898 1.00 95.94 210 GLN A C 1
ATOM 1654 O O . GLN A 1 210 ? -1.712 -0.519 4.775 1.00 95.94 210 GLN A O 1
ATOM 1659 N N . LEU A 1 211 ? -3.841 -1.234 5.003 1.00 95.75 211 LEU A N 1
ATOM 1660 C CA . LEU A 1 211 ? -3.554 -2.667 5.070 1.00 95.75 211 LEU A CA 1
ATOM 1661 C C . LEU A 1 211 ? -2.817 -3.173 3.820 1.00 95.75 211 LEU A C 1
ATOM 1663 O O . LEU A 1 211 ? -1.779 -3.814 3.946 1.00 95.75 211 LEU A O 1
ATOM 1667 N N . ALA A 1 212 ? -3.305 -2.844 2.622 1.00 96.44 212 ALA A N 1
ATOM 1668 C CA . ALA A 1 212 ? -2.675 -3.196 1.350 1.00 96.44 212 ALA A CA 1
ATOM 1669 C C . ALA A 1 212 ? -1.253 -2.626 1.249 1.00 96.44 212 ALA A C 1
ATOM 1671 O O . ALA A 1 212 ? -0.322 -3.343 0.891 1.00 96.44 212 ALA A O 1
ATOM 1672 N N . THR A 1 213 ? -1.063 -1.364 1.649 1.00 96.62 213 THR A N 1
ATOM 1673 C CA . THR A 1 213 ? 0.264 -0.728 1.652 1.00 96.62 213 THR A CA 1
ATOM 1674 C C . THR A 1 213 ? 1.221 -1.434 2.614 1.00 96.62 213 THR A C 1
ATOM 1676 O O . THR A 1 213 ? 2.339 -1.765 2.229 1.00 96.62 213 THR A O 1
ATOM 1679 N N . ALA A 1 214 ? 0.785 -1.720 3.845 1.00 96.75 214 ALA A N 1
ATOM 1680 C CA . ALA A 1 214 ? 1.598 -2.424 4.837 1.00 96.75 214 ALA A CA 1
ATOM 1681 C C . ALA A 1 214 ? 1.959 -3.851 4.386 1.00 96.75 214 ALA A C 1
ATOM 1683 O O . ALA A 1 214 ? 3.098 -4.282 4.562 1.00 96.75 214 ALA A O 1
ATOM 1684 N N . ARG A 1 215 ? 1.013 -4.563 3.758 1.00 96.06 215 ARG A N 1
ATOM 1685 C CA . ARG A 1 215 ? 1.232 -5.903 3.199 1.00 96.06 215 ARG A CA 1
ATOM 1686 C C . ARG A 1 215 ? 2.271 -5.901 2.080 1.00 96.06 215 ARG A C 1
ATOM 1688 O O . ARG A 1 215 ? 3.205 -6.694 2.132 1.00 96.06 215 ARG A O 1
ATOM 1695 N N . VAL A 1 216 ? 2.156 -4.979 1.123 1.00 96.56 216 VAL A N 1
ATOM 1696 C CA . VAL A 1 216 ? 3.115 -4.842 0.013 1.00 96.56 216 VAL A CA 1
ATOM 1697 C C . VAL A 1 216 ? 4.507 -4.470 0.527 1.00 96.56 216 VAL A C 1
ATOM 1699 O O . VAL A 1 216 ? 5.474 -5.108 0.128 1.00 96.56 216 VAL A O 1
ATOM 1702 N N . ILE A 1 217 ? 4.626 -3.527 1.474 1.00 96.00 217 ILE A N 1
ATOM 1703 C CA . ILE A 1 217 ? 5.921 -3.210 2.108 1.00 96.00 217 ILE A CA 1
ATOM 1704 C C . ILE A 1 217 ? 6.515 -4.456 2.769 1.00 96.00 217 ILE A C 1
ATOM 1706 O O . ILE A 1 217 ? 7.682 -4.765 2.547 1.00 96.00 217 ILE A O 1
ATOM 1710 N N . LYS A 1 218 ? 5.725 -5.192 3.560 1.00 96.00 218 LYS A N 1
ATOM 1711 C CA . LYS A 1 218 ? 6.213 -6.379 4.270 1.00 96.00 218 LYS A CA 1
ATOM 1712 C C . LYS A 1 218 ? 6.674 -7.480 3.306 1.00 96.00 218 LYS A C 1
ATOM 1714 O O . LYS A 1 218 ? 7.719 -8.071 3.558 1.00 96.00 218 LYS A O 1
ATOM 1719 N N . ALA A 1 219 ? 5.964 -7.695 2.197 1.00 95.31 219 ALA A N 1
ATOM 1720 C CA . ALA A 1 219 ? 6.361 -8.656 1.169 1.00 95.31 219 ALA A CA 1
ATOM 1721 C C . ALA A 1 219 ? 7.636 -8.226 0.415 1.00 95.31 219 ALA A C 1
ATOM 1723 O O . ALA A 1 219 ? 8.548 -9.034 0.248 1.00 95.31 219 ALA A O 1
ATOM 1724 N N . CYS A 1 220 ? 7.769 -6.945 0.048 1.00 93.00 220 CYS A N 1
ATOM 1725 C CA . CYS A 1 220 ? 8.997 -6.405 -0.556 1.00 93.00 220 CYS A CA 1
ATOM 1726 C C . CYS A 1 220 ? 10.197 -6.405 0.413 1.00 93.00 220 CYS A C 1
ATOM 1728 O O . CYS A 1 220 ? 11.347 -6.485 -0.011 1.00 93.00 220 CYS A O 1
ATOM 1730 N N . CYS A 1 221 ? 9.950 -6.331 1.722 1.00 92.50 221 CYS A N 1
ATOM 1731 C CA . CYS A 1 221 ? 10.979 -6.470 2.753 1.00 92.50 221 CYS A CA 1
ATOM 1732 C C . CYS A 1 221 ? 11.269 -7.931 3.138 1.00 92.50 221 CYS A C 1
ATOM 1734 O O . CYS A 1 221 ? 12.169 -8.155 3.951 1.00 92.50 221 CYS A O 1
ATOM 1736 N N . SER A 1 222 ? 10.544 -8.912 2.584 1.00 92.88 222 SER A N 1
ATOM 1737 C CA . SER A 1 222 ? 10.771 -10.331 2.870 1.00 92.88 222 SER A CA 1
ATOM 1738 C C . SER A 1 222 ? 12.153 -10.783 2.393 1.00 92.88 222 SER A C 1
ATOM 1740 O O . SER A 1 222 ? 12.690 -10.305 1.392 1.00 92.88 222 SER A O 1
ATOM 1742 N N . GLU A 1 223 ? 12.732 -11.746 3.105 1.00 88.81 223 GLU A N 1
ATOM 1743 C CA . GLU A 1 223 ? 14.031 -12.323 2.764 1.00 88.81 223 GLU A CA 1
ATOM 1744 C C . GLU A 1 223 ? 14.018 -12.978 1.370 1.00 88.81 223 GLU A C 1
ATOM 1746 O O . GLU A 1 223 ? 14.899 -12.704 0.554 1.00 88.81 223 GLU A O 1
ATOM 1751 N N . ARG A 1 224 ? 12.950 -13.728 1.046 1.00 89.06 224 ARG A N 1
ATOM 1752 C CA . ARG A 1 224 ? 12.703 -14.303 -0.290 1.00 89.06 224 ARG A CA 1
ATOM 1753 C C . ARG A 1 224 ? 12.749 -13.234 -1.386 1.00 89.06 224 ARG A C 1
ATOM 1755 O O . ARG A 1 224 ? 13.459 -13.411 -2.374 1.00 89.06 224 ARG A O 1
ATOM 1762 N N . PHE A 1 225 ? 12.015 -12.130 -1.222 1.00 90.44 225 PHE A N 1
ATOM 1763 C CA . PHE A 1 225 ? 11.990 -11.067 -2.229 1.00 90.44 225 PHE A CA 1
ATOM 1764 C C . PHE A 1 225 ? 13.347 -10.368 -2.353 1.00 90.44 225 PHE A C 1
ATOM 1766 O O . PHE A 1 225 ? 13.797 -10.102 -3.467 1.00 90.44 225 PHE A O 1
ATOM 1773 N N . ARG A 1 226 ? 14.028 -10.108 -1.229 1.00 86.50 226 ARG A N 1
ATOM 1774 C CA . ARG A 1 226 ? 15.352 -9.472 -1.216 1.00 86.50 226 ARG A CA 1
ATOM 1775 C C . ARG A 1 226 ? 16.408 -10.310 -1.936 1.00 86.50 226 ARG A C 1
ATOM 1777 O O . ARG A 1 226 ? 17.135 -9.751 -2.749 1.00 86.50 226 ARG A O 1
ATOM 1784 N N . PHE A 1 227 ? 16.465 -11.623 -1.700 1.00 83.06 227 PHE A N 1
ATOM 1785 C CA . PHE A 1 227 ? 17.408 -12.509 -2.396 1.00 83.06 227 PHE A CA 1
ATOM 1786 C C . PHE A 1 227 ? 17.133 -12.630 -3.900 1.00 83.06 227 PHE A C 1
ATOM 1788 O O . PHE A 1 227 ? 18.079 -12.753 -4.679 1.00 83.06 227 PHE A O 1
ATOM 1795 N N . ALA A 1 228 ? 15.867 -12.579 -4.322 1.00 83.56 228 ALA A N 1
ATOM 1796 C CA . ALA A 1 228 ? 15.506 -12.616 -5.739 1.00 83.56 228 ALA A CA 1
ATOM 1797 C C . ALA A 1 228 ? 15.758 -11.275 -6.456 1.00 83.56 228 ALA A C 1
ATOM 1799 O O . ALA A 1 228 ? 16.227 -11.264 -7.590 1.00 83.56 228 ALA A O 1
ATOM 1800 N N . SER A 1 229 ? 15.461 -10.150 -5.796 1.00 80.31 229 SER A N 1
ATOM 1801 C CA . SER A 1 229 ? 15.330 -8.837 -6.454 1.00 80.31 229 SER A CA 1
ATOM 1802 C C . SER A 1 229 ? 16.501 -7.882 -6.210 1.00 80.31 229 SER A C 1
ATOM 1804 O O . SER A 1 229 ? 16.693 -6.947 -6.982 1.00 80.31 229 SER A O 1
ATOM 1806 N N . VAL A 1 230 ? 17.278 -8.076 -5.139 1.00 79.81 230 VAL A N 1
ATOM 1807 C CA . VAL A 1 230 ? 18.388 -7.190 -4.745 1.00 79.81 230 VAL A CA 1
ATOM 1808 C C . VAL A 1 230 ? 19.702 -7.968 -4.800 1.00 79.81 230 VAL A C 1
ATOM 1810 O O . VAL A 1 230 ? 20.326 -8.265 -3.782 1.00 79.81 230 VAL A O 1
ATOM 1813 N N . GLN A 1 231 ? 20.112 -8.325 -6.017 1.00 77.56 231 GLN A N 1
ATOM 1814 C CA . GLN A 1 231 ? 21.383 -9.002 -6.269 1.00 77.56 231 GLN A CA 1
ATOM 1815 C C . GLN A 1 231 ? 22.476 -8.018 -6.691 1.00 77.56 231 GLN A C 1
ATOM 1817 O O . GLN A 1 231 ? 22.228 -7.035 -7.388 1.00 77.56 231 GLN A O 1
ATOM 1822 N N . TRP A 1 232 ? 23.715 -8.300 -6.284 1.00 77.44 232 TRP A N 1
ATOM 1823 C CA . TRP A 1 232 ? 24.880 -7.555 -6.752 1.00 77.44 232 TRP A CA 1
ATOM 1824 C C . TRP A 1 232 ? 25.135 -7.832 -8.233 1.00 77.44 232 TRP A C 1
ATOM 1826 O O . TRP A 1 232 ? 25.214 -8.989 -8.643 1.00 77.44 232 TRP A O 1
ATOM 1836 N N . SER A 1 233 ? 25.344 -6.779 -9.028 1.00 76.56 233 SER A N 1
ATOM 1837 C CA . SER A 1 233 ? 25.664 -6.914 -10.451 1.00 76.56 233 SER A CA 1
ATOM 1838 C C . SER A 1 233 ? 26.906 -7.787 -10.659 1.00 76.56 233 SER A C 1
ATOM 1840 O O . SER A 1 233 ? 28.010 -7.435 -10.223 1.00 76.56 233 SER A O 1
ATOM 1842 N N . GLY A 1 234 ? 26.726 -8.916 -11.348 1.00 84.56 234 GLY A N 1
ATOM 1843 C CA . GLY A 1 234 ? 27.818 -9.813 -11.722 1.00 84.56 234 GLY A CA 1
ATOM 1844 C C . GLY A 1 234 ? 28.815 -9.162 -12.697 1.00 84.56 234 GLY A C 1
ATOM 1845 O O . GLY A 1 234 ? 28.521 -8.105 -13.266 1.00 84.56 234 GLY A O 1
ATOM 1846 N N . PRO A 1 235 ? 29.987 -9.782 -12.936 1.00 83.75 235 PRO A N 1
ATOM 1847 C CA . PRO A 1 235 ? 31.033 -9.212 -13.791 1.00 83.75 235 PRO A CA 1
ATOM 1848 C C . PRO A 1 235 ? 30.546 -8.845 -15.201 1.00 83.75 235 PRO A C 1
ATOM 1850 O O . PRO A 1 235 ? 30.845 -7.757 -15.682 1.00 83.75 235 PRO A O 1
ATOM 1853 N N . ALA A 1 236 ? 29.725 -9.698 -15.824 1.00 86.75 236 ALA A N 1
ATOM 1854 C CA . ALA A 1 236 ? 29.153 -9.441 -17.148 1.00 86.75 236 ALA A CA 1
ATOM 1855 C C . ALA A 1 236 ? 28.189 -8.238 -17.158 1.00 86.75 236 ALA A C 1
ATOM 1857 O O . ALA A 1 236 ? 28.280 -7.384 -18.034 1.00 86.75 236 ALA A O 1
ATOM 1858 N N . ALA A 1 237 ? 27.316 -8.117 -16.150 1.00 84.56 237 ALA A N 1
ATOM 1859 C CA . ALA A 1 237 ? 26.408 -6.975 -16.020 1.00 84.56 237 ALA A CA 1
ATOM 1860 C C . ALA A 1 237 ? 27.170 -5.660 -15.773 1.00 84.56 237 ALA A C 1
ATOM 1862 O O . ALA A 1 237 ? 26.802 -4.618 -16.311 1.00 84.56 237 ALA A O 1
ATOM 1863 N N . LYS A 1 238 ? 28.269 -5.711 -15.005 1.00 81.50 238 LYS A N 1
ATOM 1864 C CA . LYS A 1 238 ? 29.187 -4.574 -14.828 1.00 81.50 238 LYS A CA 1
ATOM 1865 C C . LYS A 1 238 ? 29.870 -4.189 -16.143 1.00 81.50 238 LYS A C 1
ATOM 1867 O O . LYS A 1 238 ? 29.892 -3.008 -16.465 1.00 81.50 238 LYS A O 1
ATOM 1872 N N . ALA A 1 239 ? 30.364 -5.157 -16.916 1.00 83.56 239 ALA A N 1
ATOM 1873 C CA . ALA A 1 239 ? 30.995 -4.907 -18.212 1.00 83.56 239 ALA A CA 1
ATOM 1874 C C . ALA A 1 239 ? 30.018 -4.289 -19.232 1.00 83.56 239 ALA A C 1
ATOM 1876 O O . ALA A 1 239 ? 30.349 -3.283 -19.855 1.00 83.56 239 ALA A O 1
ATOM 1877 N N . ALA A 1 240 ? 28.793 -4.815 -19.336 1.00 85.06 240 ALA A N 1
ATOM 1878 C CA . ALA A 1 240 ? 27.753 -4.256 -20.203 1.00 85.06 240 ALA A CA 1
ATOM 1879 C C . ALA A 1 240 ? 27.357 -2.822 -19.794 1.00 85.06 240 ALA A C 1
ATOM 1881 O O . ALA A 1 240 ? 27.190 -1.953 -20.648 1.00 85.06 240 ALA A O 1
ATOM 1882 N N . ALA A 1 241 ? 27.270 -2.539 -18.488 1.00 80.06 241 ALA A N 1
ATOM 1883 C CA . ALA A 1 241 ? 27.031 -1.184 -17.991 1.00 80.06 241 ALA A CA 1
ATOM 1884 C C . ALA A 1 241 ? 28.205 -0.230 -18.295 1.00 80.06 241 ALA A C 1
ATOM 1886 O O . ALA A 1 241 ? 27.978 0.903 -18.715 1.00 80.06 241 ALA A O 1
ATOM 1887 N N . MET A 1 242 ? 29.454 -0.686 -18.135 1.00 80.19 242 MET A N 1
ATOM 1888 C CA . MET A 1 242 ? 30.661 0.071 -18.500 1.00 80.19 242 MET A CA 1
ATOM 1889 C C . MET A 1 242 ? 30.705 0.398 -19.997 1.00 80.19 242 MET A C 1
ATOM 1891 O O . MET A 1 242 ? 31.069 1.510 -20.372 1.00 80.19 242 MET A O 1
ATOM 1895 N N . GLU A 1 243 ? 30.313 -0.544 -20.855 1.00 83.19 243 GLU A N 1
ATOM 1896 C CA . GLU A 1 243 ? 30.226 -0.345 -22.302 1.00 83.19 243 GLU A CA 1
ATOM 1897 C C . GLU A 1 243 ? 29.131 0.662 -22.676 1.00 83.19 243 GLU A C 1
ATOM 1899 O O . GLU A 1 243 ? 29.422 1.646 -23.359 1.00 83.19 243 GLU A O 1
ATOM 1904 N N . ALA A 1 244 ? 27.915 0.504 -22.142 1.00 81.38 244 ALA A N 1
ATOM 1905 C CA . ALA A 1 244 ? 26.815 1.448 -22.347 1.00 81.38 244 ALA A CA 1
ATOM 1906 C C . ALA A 1 244 ? 27.172 2.880 -21.896 1.00 81.38 244 ALA A C 1
ATOM 1908 O O . ALA A 1 244 ? 26.899 3.845 -22.610 1.00 81.38 244 ALA A O 1
ATOM 1909 N N . VAL A 1 245 ? 27.843 3.030 -20.748 1.00 77.75 245 VAL A N 1
ATOM 1910 C CA . VAL A 1 245 ? 28.363 4.326 -20.281 1.00 77.75 245 VAL A CA 1
ATOM 1911 C C . VAL A 1 245 ? 29.483 4.838 -21.192 1.00 77.75 245 VAL A C 1
ATOM 1913 O O . VAL A 1 245 ? 29.509 6.027 -21.505 1.00 77.75 245 VAL A O 1
ATOM 1916 N N . GLY A 1 246 ? 30.369 3.961 -21.671 1.00 76.75 246 GLY A N 1
ATOM 1917 C CA . GLY A 1 246 ? 31.447 4.299 -22.602 1.00 76.75 246 GLY A CA 1
ATOM 1918 C C . GLY A 1 246 ? 30.958 4.858 -23.943 1.00 76.75 246 GLY A C 1
ATOM 1919 O O . GLY A 1 246 ? 31.613 5.740 -24.496 1.00 76.75 246 GLY A O 1
ATOM 1920 N N . HIS A 1 247 ? 29.794 4.417 -24.433 1.00 77.75 247 HIS A N 1
ATOM 1921 C CA . HIS A 1 247 ? 29.148 4.994 -25.620 1.00 77.75 247 HIS A CA 1
ATOM 1922 C C . HIS A 1 247 ? 28.641 6.430 -25.401 1.00 77.75 247 HIS A C 1
ATOM 1924 O O . HIS A 1 247 ? 28.631 7.219 -26.342 1.00 77.75 247 HIS A O 1
ATOM 1930 N N . ILE A 1 248 ? 28.244 6.787 -24.174 1.00 76.94 248 ILE A N 1
ATOM 1931 C CA . ILE A 1 248 ? 27.780 8.141 -23.819 1.00 76.94 248 ILE A CA 1
ATOM 1932 C C . ILE A 1 248 ? 28.974 9.054 -23.495 1.00 76.94 248 ILE A C 1
ATOM 1934 O O . ILE A 1 248 ? 29.015 10.215 -23.900 1.00 76.94 248 ILE A O 1
ATOM 1938 N N . CYS A 1 249 ? 29.956 8.537 -22.755 1.00 73.62 249 CYS A N 1
ATOM 1939 C CA . CYS A 1 249 ? 31.170 9.240 -22.362 1.00 73.62 249 CYS A CA 1
ATOM 1940 C C . CYS A 1 249 ? 32.346 8.246 -22.268 1.00 73.62 249 CYS A C 1
ATOM 1942 O O . CYS A 1 249 ? 32.467 7.538 -21.263 1.00 73.62 249 CYS A O 1
ATOM 1944 N N . PRO A 1 250 ? 33.264 8.209 -23.255 1.00 75.62 250 PRO A N 1
ATOM 1945 C CA . PRO A 1 250 ? 34.378 7.255 -23.266 1.00 75.62 250 PRO A CA 1
ATOM 1946 C C . PRO A 1 250 ? 35.259 7.308 -22.010 1.00 75.62 250 PRO A C 1
ATOM 1948 O O . PRO A 1 250 ? 35.701 6.272 -21.517 1.00 75.62 250 PRO A O 1
ATOM 1951 N N . GLY A 1 251 ? 35.453 8.502 -21.435 1.00 73.94 251 GLY A N 1
ATOM 1952 C CA . GLY A 1 251 ? 36.219 8.698 -20.199 1.00 73.94 251 GLY A CA 1
ATOM 1953 C C . GLY A 1 251 ? 35.568 8.117 -18.936 1.00 73.94 251 GLY A C 1
ATOM 1954 O O . GLY A 1 251 ? 36.224 8.038 -17.903 1.00 73.94 251 GLY A O 1
ATOM 1955 N N . TRP A 1 252 ? 34.296 7.706 -18.991 1.00 72.12 252 TRP A N 1
ATOM 1956 C CA . TRP A 1 252 ? 33.580 7.085 -17.869 1.00 72.12 252 TRP A CA 1
ATOM 1957 C C . TRP A 1 252 ? 33.520 5.549 -17.968 1.00 72.12 252 TRP A C 1
ATOM 1959 O O . TRP A 1 252 ? 33.046 4.903 -17.036 1.00 72.12 252 TRP A O 1
ATOM 1969 N N . ARG A 1 253 ? 34.047 4.948 -19.049 1.00 67.19 253 ARG A N 1
ATOM 1970 C CA . ARG A 1 253 ? 34.049 3.488 -19.280 1.00 67.19 253 ARG A CA 1
ATOM 1971 C C . ARG A 1 253 ? 34.712 2.696 -18.144 1.00 67.19 253 ARG A C 1
ATOM 1973 O O . ARG A 1 253 ? 34.2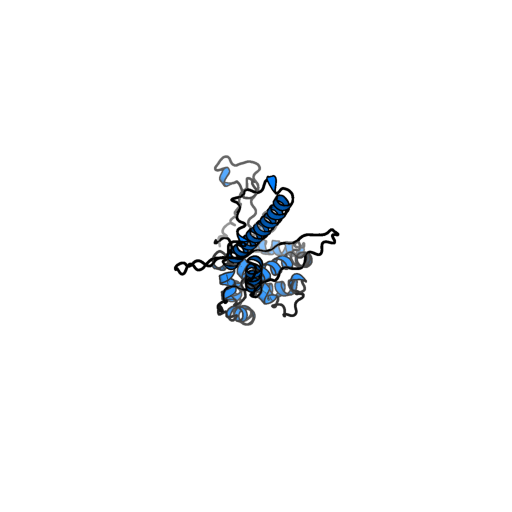27 1.633 -17.780 1.00 67.19 253 ARG A O 1
ATOM 1980 N N . ASN A 1 254 ? 35.767 3.242 -17.535 1.00 68.44 254 ASN A N 1
ATOM 1981 C CA . ASN A 1 254 ? 36.490 2.634 -16.406 1.00 68.44 254 ASN A CA 1
ATOM 1982 C C . ASN A 1 254 ? 36.063 3.253 -15.055 1.00 68.44 254 ASN A C 1
ATOM 1984 O O . ASN A 1 254 ? 36.902 3.513 -14.196 1.00 68.44 254 ASN A O 1
ATOM 1988 N N . GLY A 1 255 ? 34.772 3.577 -14.919 1.00 60.97 255 GLY A N 1
ATOM 1989 C CA . GLY A 1 255 ? 34.218 4.526 -13.949 1.00 60.97 255 GLY A CA 1
ATOM 1990 C C . GLY A 1 255 ? 34.762 4.468 -12.515 1.00 60.97 255 GLY A C 1
ATOM 1991 O O . GLY A 1 255 ? 34.594 3.479 -11.806 1.00 60.97 255 GLY A O 1
ATOM 1992 N N . TRP A 1 256 ? 35.324 5.597 -12.072 1.00 52.31 256 TRP A N 1
ATOM 1993 C CA . TRP A 1 256 ? 35.655 5.888 -10.667 1.00 52.31 256 TRP A CA 1
ATOM 1994 C C . TRP A 1 256 ? 34.522 6.611 -9.916 1.00 52.31 256 TRP A C 1
ATOM 1996 O O . TRP A 1 256 ? 34.496 6.610 -8.689 1.00 52.31 256 TRP A O 1
ATOM 2006 N N . CYS A 1 257 ? 33.580 7.224 -10.641 1.00 53.47 257 CYS A N 1
ATOM 2007 C CA . CYS A 1 257 ? 32.469 7.986 -10.071 1.00 53.47 257 CYS A CA 1
ATOM 2008 C C . CYS A 1 257 ? 31.145 7.248 -10.276 1.00 53.47 257 CYS A C 1
ATOM 2010 O O . CYS A 1 257 ? 30.758 6.939 -11.404 1.00 53.47 257 CYS A O 1
ATOM 2012 N N . MET A 1 258 ? 30.444 6.991 -9.174 1.00 52.81 258 MET A N 1
ATOM 2013 C CA . MET A 1 258 ? 29.125 6.363 -9.169 1.00 52.81 258 MET A CA 1
ATOM 2014 C C . MET A 1 258 ? 28.060 7.398 -9.556 1.00 52.81 258 MET A C 1
ATOM 2016 O O . MET A 1 258 ? 28.102 8.536 -9.087 1.00 52.81 258 MET A O 1
ATOM 2020 N N . VAL A 1 259 ? 27.131 7.028 -10.439 1.00 54.28 259 VAL A N 1
ATOM 2021 C CA . VAL A 1 259 ? 26.113 7.959 -10.948 1.00 54.28 259 VAL A CA 1
ATOM 2022 C C . VAL A 1 259 ? 24.999 8.151 -9.914 1.00 54.28 259 VAL A C 1
ATOM 2024 O O . VAL A 1 259 ? 24.382 7.183 -9.479 1.00 54.28 259 VAL A O 1
ATOM 2027 N N . ASP A 1 260 ? 24.730 9.425 -9.625 1.00 51.41 260 ASP A N 1
ATOM 2028 C CA . ASP A 1 260 ? 23.647 9.991 -8.806 1.00 51.41 260 ASP A CA 1
ATOM 2029 C C . ASP A 1 260 ? 23.806 9.984 -7.264 1.00 51.41 260 ASP A C 1
ATOM 2031 O O . ASP A 1 260 ? 24.363 9.076 -6.645 1.00 51.41 260 ASP A O 1
ATOM 2035 N N . GLY A 1 261 ? 23.316 11.073 -6.655 1.00 56.34 261 GLY A N 1
ATOM 2036 C CA . GLY A 1 261 ? 23.053 11.298 -5.223 1.00 56.34 261 GLY A CA 1
ATOM 2037 C C . GLY A 1 261 ? 24.197 11.172 -4.205 1.00 56.34 261 GLY A C 1
ATOM 2038 O O . GLY A 1 261 ? 24.015 11.540 -3.042 1.00 56.34 261 GLY A O 1
ATOM 2039 N N . THR A 1 262 ? 25.355 10.632 -4.582 1.00 67.38 262 THR A N 1
ATOM 2040 C CA . TH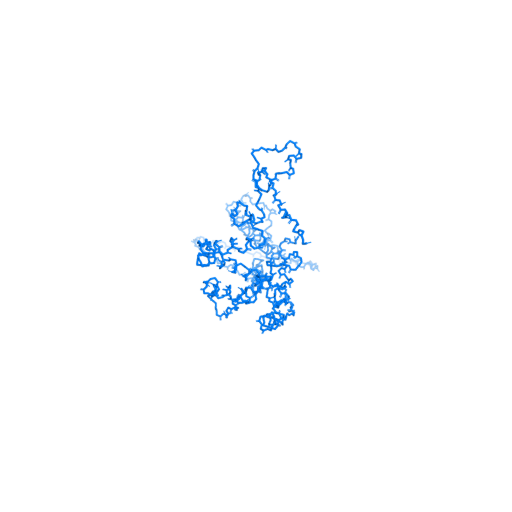R A 1 262 ? 26.406 10.260 -3.628 1.00 67.38 262 THR A CA 1
ATOM 2041 C C . THR A 1 262 ? 27.284 11.460 -3.288 1.00 67.38 262 THR A C 1
ATOM 2043 O O . THR A 1 262 ? 28.180 11.838 -4.041 1.00 67.38 262 THR A O 1
ATOM 2046 N N . LEU A 1 263 ? 27.021 12.050 -2.124 1.00 78.75 263 LEU A N 1
ATOM 2047 C CA . LEU A 1 263 ? 27.817 13.133 -1.558 1.00 78.75 263 LEU A CA 1
ATOM 2048 C C . LEU A 1 263 ? 29.248 12.655 -1.255 1.00 78.75 263 LEU A C 1
ATOM 2050 O O . LEU A 1 263 ? 29.441 11.676 -0.532 1.00 78.75 263 LEU A O 1
ATOM 2054 N N . VAL A 1 264 ? 30.248 13.369 -1.774 1.00 84.06 264 VAL A N 1
ATOM 2055 C CA . VAL A 1 264 ? 31.667 13.127 -1.483 1.00 84.06 264 VAL A CA 1
ATOM 2056 C C . VAL A 1 264 ? 31.980 13.693 -0.095 1.00 84.06 264 VAL A C 1
ATOM 2058 O O . VAL A 1 264 ? 31.816 14.902 0.090 1.00 84.06 264 VAL A O 1
ATOM 2061 N N . PRO A 1 265 ? 32.409 12.877 0.887 1.00 87.12 265 PRO A N 1
ATOM 2062 C CA . PRO A 1 265 ? 32.730 13.363 2.222 1.00 87.12 265 PRO A CA 1
ATOM 2063 C C . PRO A 1 265 ? 33.997 14.226 2.201 1.00 87.12 265 PRO A C 1
ATOM 2065 O O . PRO A 1 265 ? 35.002 13.881 1.581 1.00 87.12 265 PRO A O 1
ATOM 2068 N N . LEU A 1 266 ? 33.944 15.347 2.910 1.00 87.50 266 LEU A N 1
ATOM 2069 C CA . LEU A 1 266 ? 35.047 16.277 3.105 1.00 87.50 266 LEU A CA 1
ATOM 2070 C C . LEU A 1 266 ? 35.713 15.983 4.451 1.00 87.50 266 LEU A C 1
ATOM 2072 O O . LEU A 1 266 ? 35.039 15.872 5.473 1.00 87.50 266 LEU A O 1
ATOM 2076 N N . PHE A 1 267 ? 37.045 15.907 4.461 1.00 88.88 267 PHE A N 1
ATOM 2077 C CA . PHE A 1 267 ? 37.831 15.657 5.677 1.00 88.88 267 PHE A CA 1
ATOM 2078 C C . PHE A 1 267 ? 37.602 16.715 6.774 1.00 88.88 267 PHE A C 1
ATOM 2080 O O . PHE A 1 267 ? 37.652 16.408 7.962 1.00 88.88 267 PHE A O 1
ATOM 2087 N N . GLN A 1 268 ? 37.333 17.961 6.379 1.00 90.75 268 GLN A N 1
ATOM 2088 C CA . GLN A 1 268 ? 37.129 19.085 7.285 1.00 90.75 268 GLN A CA 1
ATOM 2089 C C . GLN A 1 268 ? 36.009 19.997 6.770 1.00 90.75 268 GLN A C 1
ATOM 2091 O O . GLN A 1 268 ? 35.786 20.119 5.565 1.00 90.75 268 GLN A O 1
ATOM 2096 N N . ARG A 1 269 ? 35.338 20.681 7.704 1.00 92.75 269 ARG A N 1
ATOM 2097 C CA . ARG A 1 269 ? 34.416 21.791 7.434 1.00 92.75 269 ARG A CA 1
ATOM 2098 C C . ARG A 1 269 ? 35.055 22.825 6.488 1.00 92.75 269 ARG A C 1
ATOM 2100 O O . ARG A 1 269 ? 36.072 23.409 6.866 1.00 92.75 269 ARG A O 1
ATOM 2107 N N . PRO A 1 270 ? 34.438 23.143 5.335 1.00 90.81 270 PRO A N 1
ATOM 2108 C CA . PRO A 1 270 ? 34.884 24.247 4.491 1.00 90.81 270 PRO A CA 1
ATOM 2109 C C . PRO A 1 270 ? 34.870 25.586 5.232 1.00 90.81 270 PRO A C 1
ATOM 2111 O O . PRO A 1 270 ? 33.914 25.911 5.942 1.00 90.81 270 PRO A O 1
ATOM 2114 N N . SER A 1 271 ? 35.923 26.384 5.041 1.00 88.94 271 SER A N 1
ATOM 2115 C CA . SER A 1 271 ? 36.033 27.733 5.611 1.00 88.94 271 SER A CA 1
ATOM 2116 C C . SER A 1 271 ? 34.938 28.664 5.082 1.00 88.94 271 SER A C 1
ATOM 2118 O O . SER A 1 271 ? 34.340 29.420 5.847 1.00 88.94 271 SER A O 1
ATOM 2120 N N . LEU A 1 272 ? 34.621 28.559 3.788 1.00 86.81 272 LEU A N 1
ATOM 2121 C CA . LEU A 1 272 ? 33.565 29.322 3.132 1.00 86.81 272 LEU A CA 1
ATOM 2122 C C . LEU A 1 272 ? 32.224 28.566 3.182 1.00 86.81 272 LEU A C 1
ATOM 2124 O O . LEU A 1 272 ? 32.110 27.435 2.707 1.00 86.81 272 LEU A O 1
ATOM 2128 N N . PHE A 1 273 ? 31.203 29.206 3.760 1.00 85.31 273 PHE A N 1
ATOM 2129 C CA . PHE A 1 273 ? 29.840 28.672 3.917 1.00 85.31 273 PHE A CA 1
ATOM 2130 C C . PHE A 1 273 ? 29.750 27.287 4.591 1.00 85.31 273 PHE A C 1
ATOM 2132 O O . PHE A 1 273 ? 28.837 26.523 4.301 1.00 85.31 273 PHE A O 1
ATOM 2139 N N . GLY A 1 274 ? 30.657 26.954 5.521 1.00 85.62 274 GLY A N 1
ATOM 2140 C CA . GLY A 1 274 ? 30.783 25.618 6.134 1.00 85.62 274 GLY A CA 1
ATOM 2141 C C . GLY A 1 274 ? 29.479 24.910 6.548 1.00 85.62 274 GLY A C 1
ATOM 2142 O O . GLY A 1 274 ? 29.355 23.710 6.333 1.00 85.62 274 GLY A O 1
ATOM 2143 N N . ASN A 1 275 ? 28.485 25.636 7.078 1.00 87.56 275 ASN A N 1
ATOM 2144 C CA . ASN A 1 275 ? 27.187 25.064 7.474 1.00 87.56 275 ASN A CA 1
ATOM 2145 C C . ASN A 1 275 ? 26.352 24.544 6.282 1.00 87.56 275 ASN A C 1
ATOM 2147 O O . ASN A 1 275 ? 25.554 23.633 6.457 1.00 87.56 275 ASN A O 1
ATOM 2151 N N . THR A 1 276 ? 26.527 25.102 5.080 1.00 86.94 276 THR A N 1
ATOM 2152 C CA . THR A 1 276 ? 25.815 24.709 3.848 1.00 86.94 276 THR A CA 1
ATOM 2153 C C . THR A 1 276 ? 26.269 23.346 3.319 1.00 86.94 276 THR A C 1
ATOM 2155 O O . THR A 1 276 ? 25.536 22.696 2.580 1.00 86.94 276 THR A O 1
ATOM 2158 N N . TRP A 1 277 ? 27.463 22.903 3.718 1.00 84.88 277 TRP A N 1
ATOM 2159 C CA . TRP A 1 277 ? 28.047 21.614 3.342 1.00 84.88 277 TRP A CA 1
ATOM 2160 C C . TRP A 1 277 ? 27.740 20.499 4.351 1.00 84.88 277 TRP A C 1
ATOM 2162 O O . TRP A 1 277 ? 28.245 19.394 4.192 1.00 84.88 277 TRP A O 1
ATOM 2172 N N . LEU A 1 278 ? 26.975 20.778 5.414 1.00 90.12 278 LEU A N 1
ATOM 2173 C CA . LEU A 1 278 ? 26.605 19.783 6.419 1.00 90.12 278 LEU A CA 1
ATOM 2174 C C . LEU A 1 278 ? 25.388 18.982 5.939 1.00 90.12 278 LEU A C 1
ATOM 2176 O O . LEU A 1 278 ? 24.303 19.534 5.754 1.00 90.12 278 LEU A O 1
ATOM 2180 N N . ASP A 1 279 ? 25.563 17.679 5.739 1.00 86.69 279 ASP A N 1
ATOM 2181 C CA . ASP A 1 279 ? 24.516 16.802 5.223 1.00 86.69 279 ASP A CA 1
ATOM 2182 C C . ASP A 1 279 ? 23.578 16.236 6.303 1.00 86.69 279 ASP A C 1
ATOM 2184 O O . ASP A 1 279 ? 23.791 16.352 7.511 1.00 86.69 279 ASP A O 1
ATOM 2188 N N . ARG A 1 280 ? 22.512 15.559 5.853 1.00 85.94 280 ARG A N 1
ATOM 2189 C CA . ARG A 1 280 ? 21.523 14.888 6.719 1.00 85.94 280 ARG A CA 1
ATOM 2190 C C . ARG A 1 280 ? 22.125 13.777 7.603 1.00 85.94 280 ARG A C 1
ATOM 2192 O O . ARG A 1 280 ? 21.463 13.329 8.536 1.00 85.94 280 ARG A O 1
ATOM 2199 N N . LYS A 1 281 ? 23.337 13.302 7.307 1.00 84.56 281 LYS A N 1
ATOM 2200 C CA . LYS A 1 281 ? 24.081 12.302 8.088 1.00 84.56 281 LYS A CA 1
ATOM 2201 C C . LYS A 1 281 ? 25.111 12.960 9.025 1.00 84.56 281 LYS A C 1
ATOM 2203 O O . LYS A 1 281 ? 25.933 12.247 9.593 1.00 84.56 281 LYS A O 1
ATOM 2208 N N . SER A 1 282 ? 25.066 14.287 9.181 1.00 88.56 282 SER A N 1
ATOM 2209 C CA . SER A 1 282 ? 25.988 15.098 9.985 1.00 88.56 282 SER A CA 1
ATOM 2210 C C . SER A 1 282 ? 27.449 15.067 9.516 1.00 88.56 282 SER A C 1
ATOM 2212 O O . SER A 1 282 ? 28.348 15.348 10.308 1.00 88.56 282 SER A O 1
ATOM 2214 N N . ASN A 1 283 ? 27.703 14.768 8.238 1.00 90.00 283 ASN A N 1
ATOM 2215 C CA . ASN A 1 283 ? 29.037 14.878 7.642 1.00 90.00 283 ASN A CA 1
ATOM 2216 C C . ASN A 1 283 ? 29.151 16.175 6.841 1.00 90.00 283 ASN A C 1
ATOM 2218 O O . ASN A 1 283 ? 28.170 16.638 6.262 1.00 90.00 283 ASN A O 1
ATOM 2222 N N . TYR A 1 284 ? 30.358 16.734 6.751 1.00 92.19 284 TYR A N 1
ATOM 2223 C CA . TYR A 1 284 ? 30.643 17.719 5.711 1.00 92.19 284 TYR A CA 1
ATOM 2224 C C . TYR A 1 284 ? 30.826 16.976 4.395 1.00 92.19 284 TYR A C 1
ATOM 2226 O O . TYR A 1 284 ? 31.652 16.068 4.318 1.00 92.19 284 TYR A O 1
ATOM 2234 N N . SER A 1 285 ? 30.048 17.309 3.373 1.00 89.44 285 SER A N 1
ATOM 2235 C CA . SER A 1 285 ? 30.078 16.589 2.103 1.00 89.44 285 SER A CA 1
ATOM 2236 C C . SER A 1 285 ? 29.567 17.448 0.942 1.00 89.44 285 SER A C 1
ATOM 2238 O O . SER A 1 285 ? 28.918 18.477 1.142 1.00 89.44 285 SER A O 1
ATOM 2240 N N . MET A 1 286 ? 29.910 17.073 -0.294 1.00 85.88 286 MET A N 1
ATOM 2241 C CA . MET A 1 286 ? 29.538 17.838 -1.488 1.00 85.88 286 MET A CA 1
ATOM 2242 C C . MET A 1 286 ? 29.026 16.977 -2.640 1.00 85.88 286 MET A C 1
ATOM 2244 O O . MET A 1 286 ? 29.519 15.879 -2.890 1.00 85.88 286 MET A O 1
ATOM 2248 N N . ASN A 1 287 ? 28.069 17.517 -3.395 1.00 81.50 287 ASN A N 1
ATOM 2249 C CA . ASN A 1 287 ? 27.676 16.960 -4.685 1.00 81.50 287 ASN A CA 1
ATOM 2250 C C . ASN A 1 287 ? 28.722 17.325 -5.745 1.00 81.50 287 ASN A C 1
ATOM 2252 O O . ASN A 1 287 ? 29.061 18.499 -5.903 1.00 81.50 287 ASN A O 1
ATOM 2256 N N . VAL A 1 288 ? 29.179 16.337 -6.513 1.00 72.12 288 VAL A N 1
ATOM 2257 C CA . VAL A 1 288 ? 30.053 16.547 -7.674 1.00 72.12 288 VAL A CA 1
ATOM 2258 C C . VAL A 1 288 ? 29.240 16.310 -8.944 1.00 72.12 288 VAL A C 1
ATOM 2260 O O . VAL A 1 288 ? 28.874 15.181 -9.256 1.00 72.12 288 VAL A O 1
ATOM 2263 N N . GLN A 1 289 ? 28.951 17.380 -9.687 1.00 68.25 289 GLN A N 1
ATOM 2264 C CA . GLN A 1 289 ? 28.2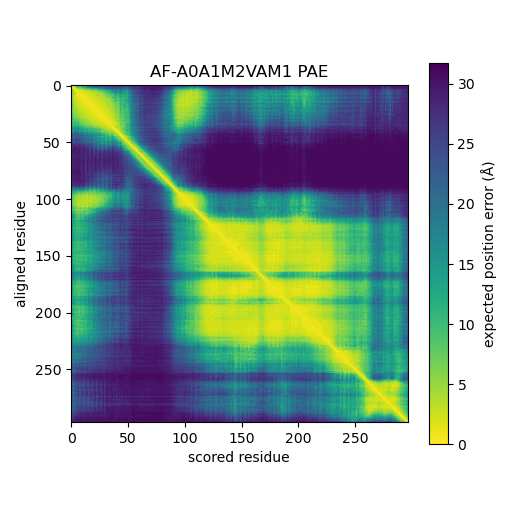85 17.303 -10.990 1.00 68.25 289 GLN A CA 1
ATOM 2265 C C . GLN A 1 289 ? 29.300 17.506 -12.118 1.00 68.25 289 GLN A C 1
ATOM 2267 O O . GLN A 1 289 ? 29.614 18.631 -12.505 1.00 68.25 289 GLN A O 1
ATOM 2272 N N . CYS A 1 290 ? 29.807 16.407 -12.674 1.00 62.62 290 CYS A N 1
ATOM 2273 C CA . CYS A 1 290 ? 30.652 16.443 -13.864 1.00 62.62 290 CYS A CA 1
ATOM 2274 C C . CYS A 1 290 ? 29.784 16.542 -15.127 1.00 62.62 290 CYS A C 1
ATOM 2276 O O . CYS A 1 290 ? 29.189 15.554 -15.555 1.00 62.62 290 CYS A O 1
ATOM 2278 N N . ARG A 1 291 ? 29.732 17.720 -15.760 1.00 54.06 291 ARG A N 1
ATOM 2279 C CA . ARG A 1 291 ? 29.179 17.858 -17.117 1.00 54.06 291 ARG A CA 1
ATOM 2280 C C . ARG A 1 291 ? 30.215 17.332 -18.130 1.00 54.06 291 ARG A C 1
ATOM 2282 O O . ARG A 1 291 ? 31.339 17.833 -18.112 1.00 54.06 291 ARG A O 1
ATOM 2289 N N . PRO A 1 292 ? 29.876 16.379 -19.020 1.00 57.78 292 PRO A N 1
ATOM 2290 C CA . PRO A 1 292 ? 30.786 15.958 -20.083 1.00 57.78 292 PRO A CA 1
ATOM 2291 C C . PRO A 1 292 ? 31.065 17.120 -21.057 1.00 57.78 292 PRO A C 1
ATOM 2293 O O . PRO A 1 292 ? 30.197 17.982 -21.244 1.00 57.78 292 PRO A O 1
ATOM 2296 N N . PRO A 1 293 ? 32.256 17.175 -21.682 1.00 57.53 293 PRO A N 1
ATOM 2297 C CA . PRO A 1 293 ? 32.570 18.205 -22.667 1.00 57.53 293 PRO A CA 1
ATOM 2298 C C . PRO A 1 293 ? 31.583 18.144 -23.838 1.00 57.53 293 PRO A C 1
ATOM 2300 O O . PRO A 1 293 ? 31.186 17.062 -24.274 1.00 57.53 293 PRO A O 1
ATOM 2303 N N . ARG A 1 294 ? 31.193 19.310 -24.368 1.00 50.09 294 ARG A N 1
ATOM 2304 C CA . ARG A 1 294 ? 30.418 19.365 -25.613 1.00 50.09 294 ARG A CA 1
ATOM 2305 C C . ARG A 1 294 ? 31.275 18.785 -26.733 1.00 50.09 294 ARG A C 1
ATOM 2307 O O . ARG A 1 294 ? 32.335 19.329 -27.032 1.00 50.09 294 ARG A O 1
ATOM 2314 N N . GLN A 1 295 ? 30.800 17.711 -27.354 1.00 52.12 295 GLN A N 1
ATOM 2315 C CA . GLN A 1 295 ? 31.336 17.270 -28.634 1.00 52.12 295 GLN A CA 1
ATOM 2316 C C . GLN A 1 295 ? 30.984 18.352 -29.660 1.00 52.12 295 GLN A C 1
ATOM 2318 O O . GLN A 1 295 ? 29.807 18.595 -29.927 1.00 52.12 295 GLN A O 1
ATOM 2323 N N . HIS A 1 296 ? 31.999 19.049 -30.165 1.00 50.97 296 HIS A N 1
ATOM 2324 C CA . HIS A 1 296 ? 31.850 19.884 -31.348 1.00 50.97 296 HIS A CA 1
ATOM 2325 C C . HIS A 1 296 ? 31.818 18.948 -32.559 1.00 50.97 296 HIS A C 1
ATOM 2327 O O . HIS A 1 296 ? 32.827 18.316 -32.867 1.00 50.97 296 HIS A O 1
ATOM 2333 N N . THR A 1 297 ? 30.639 18.830 -33.168 1.00 44.31 297 THR A N 1
ATOM 2334 C CA . THR A 1 297 ? 30.429 18.280 -34.516 1.00 44.31 297 THR A CA 1
ATOM 2335 C C . THR A 1 297 ? 30.874 19.285 -35.565 1.00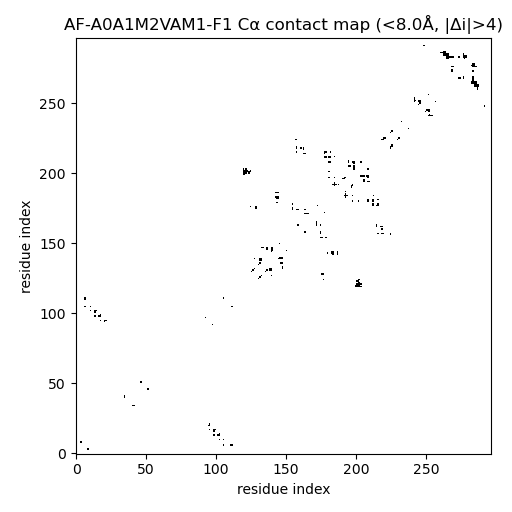 44.31 297 THR A C 1
ATOM 2337 O O . THR A 1 297 ? 30.462 20.459 -35.398 1.00 44.31 297 THR A O 1
#

Radius of gyration: 40.5 Å; Cα contacts (8 Å, |Δi|>4): 190; chains: 1; bounding box: 98×48×116 Å

pLDDT: mean 77.12, std 20.49, range [28.31, 97.56]

Mean predicted aligned error: 17.76 Å

Solvent-accessible surface area (backbone atoms only — not comparable to full-atom values): 18697 Å² total; per-residue (Å²): 129,86,80,75,52,73,66,52,52,51,50,56,48,49,56,48,53,41,51,52,54,52,49,52,57,49,51,53,50,52,49,51,56,50,34,72,76,36,59,93,73,52,59,92,85,67,75,59,83,91,71,64,75,85,76,83,86,71,88,80,84,90,85,90,83,84,88,82,89,87,87,86,84,89,81,85,90,79,92,77,94,71,89,71,83,76,84,79,80,86,71,80,76,53,75,63,53,56,48,49,51,54,50,49,53,62,62,72,42,95,58,89,67,86,81,76,84,80,86,63,47,47,60,57,47,50,40,43,70,74,39,26,38,76,79,32,47,66,60,32,27,70,52,41,66,44,49,53,68,56,49,50,54,50,40,66,68,44,59,83,40,70,75,73,57,72,104,55,97,64,84,70,78,56,57,62,61,31,43,50,59,28,33,32,38,72,60,40,62,71,74,68,38,31,52,63,54,45,13,51,57,42,34,52,52,54,67,52,49,56,50,29,31,52,39,48,52,52,40,62,68,29,68,71,38,36,68,73,72,65,64,82,77,48,74,67,58,47,50,54,50,25,48,58,41,25,76,78,37,63,92,46,33,82,57,88,72,80,88,72,94,68,58,48,77,44,98,59,73,49,89,76,66,34,76,80,32,51,44,100,84,76,40,35,36,42,82,80,82,84,76,77,80,82,82,84,128

Sequence (297 aa):
MPRTTTRQQAADALHRAFLVNHVLQAESRLAREFFLQNPELRDPDWEDIDELEMDDGTSSTESSGTSTSSSSSSSFSTSTDSISSMDTTAGEPLPSEILTEEILELYSRHYWEEHGKILKTNAILNLLLNDWKHAHPEIFRSYLRITPDCFDALVEAIKDDLVFRNNSNNRQTPVAVQAAVALYRFGHHGNAASTMKVALLFGVSYGFVQLATARVIKACCSERFRFASVQWSGPAAKAAAMEAVGHICPGWRNGWCMVDGTLVPLFQRPSLFGNTWLDRKSNYSMNVQCRPPRQHT